Protein AF-A0A258ZJE5-F1 (afdb_monomer_lite)

pLDDT: mean 84.57, std 13.1, range [49.41, 98.31]

Sequence (322 aa):
MKSSFGTKILLMATFLTCALIASVEARELSAKEHFEIGERYLSQDSRVIDATAPQFGKAIEHIKTAIASGLSYEQTGRANFLLSKYASDNLKADERFKLGQSLIEANHYDSAGSTQEGMEEGIRQMKEAIRHNCSDQKRANVILAHAYVQMLNPPDPGSDAGRKLISERTELFRRLYLAYPDDLAILDLYASWVADEKEKFVVYSHIKELDPGLSAPRYMLGLLLIKDGKIDSGIKEIGTWISLEKASSSAGGYSRVVVEYLAAQSCVLPGAEMWMDRFMDIGMAMENGDPSIRDQGIAEFKMAKQEFAAALNNIRCKDANP

Foldseek 3Di:
DPPPPVVVVVVVVVVVVVVVVVVPVVDDDALVRLLVQLCVVLVPDPVVDDCPDPSNVSSLVSLVVSVVRDDDLLSVLVSLLSNLVSVQVPDQLQRLLVSLLVLLVCQQVPHPNRDPSSLVSSLVSLVVSLVRPPPCNLVSLVSNLVSLVRCVVDDDCPDPRNVVSLVVSLVSLVVSCVVCVLPLVSLVSNLVNDPDLVVNLVSLVSSCVSPVLDLVSLLSNLLSCLQVLVNLSSLVSNLSSLVSDPDQQCVLVSLLSNQVSCVVSVQHQVCSVVLNVQSVVLNCQLVPHDPVSVVVSSVSSNVSSVVSSVSSNPGDDDRPPD

Structure (mmCIF, N/CA/C/O backbone):
data_AF-A0A258ZJE5-F1
#
_entry.id   AF-A0A258ZJE5-F1
#
loop_
_atom_site.group_PDB
_atom_site.id
_atom_site.type_symbol
_atom_site.label_atom_id
_atom_site.label_alt_id
_atom_site.label_comp_id
_atom_site.label_asym_id
_atom_site.label_entity_id
_atom_site.label_seq_id
_atom_site.pdbx_PDB_ins_code
_atom_site.Cartn_x
_atom_site.Cartn_y
_atom_site.Cartn_z
_atom_site.occupancy
_atom_site.B_iso_or_equiv
_atom_site.auth_seq_id
_atom_site.auth_comp_id
_atom_site.auth_asym_id
_atom_site.auth_atom_id
_atom_site.pdbx_PDB_model_num
ATOM 1 N N . MET A 1 1 ? -5.594 -15.289 60.940 1.00 51.38 1 MET A N 1
ATOM 2 C CA . MET A 1 1 ? -5.940 -13.896 61.321 1.00 51.38 1 MET A CA 1
ATOM 3 C C . MET A 1 1 ? -4.874 -12.869 60.881 1.00 51.38 1 MET A C 1
ATOM 5 O O . MET A 1 1 ? -4.495 -12.017 61.669 1.00 51.38 1 MET A O 1
ATOM 9 N N . LYS A 1 2 ? -4.391 -12.896 59.624 1.00 50.16 2 LYS A N 1
ATOM 10 C CA . LYS A 1 2 ? -3.391 -11.926 59.107 1.00 50.16 2 LYS A CA 1
ATOM 11 C C . LYS A 1 2 ? -3.848 -11.130 57.865 1.00 50.16 2 LYS A C 1
ATOM 13 O O . LYS A 1 2 ? -3.038 -10.421 57.288 1.00 50.16 2 LYS A O 1
ATOM 18 N N . SER A 1 3 ? -5.125 -11.194 57.462 1.00 50.19 3 SER A N 1
ATOM 19 C CA . SER A 1 3 ? -5.612 -10.495 56.254 1.00 50.19 3 SER A CA 1
ATOM 20 C C . SER A 1 3 ? -6.327 -9.157 56.496 1.00 50.19 3 SER A C 1
ATOM 22 O O . SER A 1 3 ? -6.650 -8.486 55.526 1.00 50.19 3 SER A O 1
ATOM 24 N N . SER A 1 4 ? -6.559 -8.710 57.740 1.00 61.50 4 SER A N 1
ATOM 25 C CA . SER A 1 4 ? -7.376 -7.497 57.965 1.00 61.50 4 SER A CA 1
ATOM 26 C C . SER A 1 4 ? -6.615 -6.169 57.863 1.00 61.50 4 SER A C 1
ATOM 28 O O . SER A 1 4 ? -7.245 -5.117 57.775 1.00 61.50 4 SER A O 1
ATOM 30 N N . PHE A 1 5 ? -5.278 -6.188 57.852 1.00 66.12 5 PHE A N 1
ATOM 31 C CA . PHE A 1 5 ? -4.485 -4.954 57.806 1.00 66.12 5 PHE A CA 1
ATOM 32 C C . PHE A 1 5 ? -4.372 -4.392 56.380 1.00 66.12 5 PHE A C 1
ATOM 34 O O . PHE A 1 5 ? -4.544 -3.193 56.178 1.00 66.12 5 PHE A O 1
ATOM 41 N N . GLY A 1 6 ? -4.196 -5.263 55.378 1.00 63.75 6 GLY A N 1
ATOM 42 C CA . GLY A 1 6 ? -4.134 -4.862 53.967 1.00 63.75 6 GLY A CA 1
ATOM 43 C C . GLY A 1 6 ? -5.446 -4.260 53.458 1.00 63.75 6 GLY A C 1
ATOM 44 O O . GLY A 1 6 ? -5.436 -3.217 52.810 1.00 63.75 6 GLY A O 1
ATOM 45 N N . THR A 1 7 ? -6.590 -4.845 53.831 1.00 63.38 7 THR A N 1
ATOM 46 C CA . THR A 1 7 ? -7.914 -4.339 53.430 1.00 63.38 7 THR A CA 1
ATOM 47 C C . THR A 1 7 ? -8.212 -2.962 54.028 1.00 63.38 7 THR A C 1
ATOM 49 O O . THR A 1 7 ? -8.830 -2.130 53.371 1.00 63.38 7 THR A O 1
ATOM 52 N N . LYS A 1 8 ? -7.743 -2.686 55.253 1.00 62.50 8 LYS A N 1
ATOM 53 C CA . LYS A 1 8 ? -7.939 -1.387 55.917 1.00 62.50 8 LYS A CA 1
ATOM 54 C C . LYS A 1 8 ? -7.104 -0.270 55.291 1.00 62.50 8 LYS A C 1
ATOM 56 O O . LYS A 1 8 ? -7.611 0.838 55.153 1.00 62.50 8 LYS A O 1
ATOM 61 N N . ILE A 1 9 ? -5.866 -0.560 54.883 1.00 70.31 9 ILE A N 1
ATOM 62 C CA . ILE A 1 9 ? -5.018 0.415 54.180 1.00 70.31 9 ILE A CA 1
ATOM 63 C C . ILE A 1 9 ? -5.609 0.737 52.805 1.00 70.31 9 ILE A C 1
ATOM 65 O O . ILE A 1 9 ? -5.694 1.909 52.445 1.00 70.31 9 ILE A O 1
ATOM 69 N N . LEU A 1 10 ? -6.087 -0.280 52.077 1.00 59.16 10 LEU A N 1
ATOM 70 C CA . LEU A 1 10 ? -6.730 -0.080 50.779 1.00 59.16 10 LEU A CA 1
ATOM 71 C C . LEU A 1 10 ? -7.999 0.780 50.916 1.00 59.16 10 LEU A C 1
ATOM 73 O O . LEU A 1 10 ? -8.129 1.774 50.213 1.00 59.16 10 LEU A O 1
ATOM 77 N N . LEU A 1 11 ? -8.866 0.477 51.891 1.00 58.66 11 LEU A N 1
ATOM 78 C CA . LEU A 1 11 ? -10.075 1.261 52.178 1.00 58.66 11 LEU A CA 1
ATOM 79 C C . LEU A 1 11 ? -9.773 2.707 52.599 1.00 58.66 11 LEU A C 1
ATOM 81 O O . LEU A 1 11 ? -10.482 3.612 52.165 1.00 58.66 11 LEU A O 1
ATOM 85 N N . MET A 1 12 ? -8.733 2.949 53.409 1.00 59.56 12 MET A N 1
ATOM 86 C CA . MET A 1 12 ? -8.330 4.313 53.785 1.00 59.56 12 MET A CA 1
ATOM 87 C C . MET A 1 12 ? -7.776 5.101 52.599 1.00 59.56 12 MET A C 1
ATOM 89 O O . MET A 1 12 ? -8.086 6.283 52.475 1.00 59.56 12 MET A O 1
ATOM 93 N N . ALA A 1 13 ? -7.001 4.466 51.715 1.00 58.41 13 ALA A N 1
ATOM 94 C CA . ALA A 1 13 ? -6.519 5.112 50.498 1.00 58.41 13 ALA A CA 1
ATOM 95 C C . ALA A 1 13 ? -7.691 5.490 49.576 1.00 58.41 13 ALA A C 1
ATOM 97 O O . ALA A 1 13 ? -7.754 6.624 49.097 1.00 58.41 13 ALA A O 1
ATOM 98 N N . THR A 1 14 ? -8.678 4.602 49.405 1.00 57.69 14 THR A N 1
ATOM 99 C CA . THR A 1 14 ? -9.902 4.912 48.648 1.00 57.69 14 THR A CA 1
ATOM 100 C C . THR A 1 14 ? -10.682 6.064 49.292 1.00 57.69 14 THR A C 1
ATOM 102 O O . THR A 1 14 ? -11.090 6.989 48.595 1.00 57.69 14 THR A O 1
ATOM 105 N N . PHE A 1 15 ? -10.822 6.076 50.623 1.00 56.44 15 PHE A N 1
ATOM 106 C CA . PHE A 1 15 ? -11.528 7.138 51.351 1.00 56.44 15 PHE A CA 1
ATOM 107 C C . PHE A 1 15 ? -10.836 8.505 51.275 1.00 56.44 15 PHE A C 1
ATOM 109 O O . PHE A 1 15 ? -11.517 9.512 51.083 1.00 56.44 15 PHE A O 1
ATOM 116 N N . LEU A 1 16 ? -9.503 8.565 51.393 1.00 53.25 16 LEU A N 1
ATOM 117 C CA . LEU A 1 16 ? -8.759 9.824 51.255 1.00 53.25 16 LEU A CA 1
ATOM 118 C C . LEU A 1 16 ? -8.900 10.408 49.847 1.00 53.25 16 LEU A C 1
ATOM 120 O O . LEU A 1 16 ? -9.029 11.621 49.690 1.00 53.25 16 LEU A O 1
ATOM 124 N N . THR A 1 17 ? -8.926 9.540 48.835 1.00 56.34 17 THR A N 1
ATOM 125 C CA . THR A 1 17 ? -9.146 9.951 47.444 1.00 56.34 17 THR A CA 1
ATOM 126 C C . THR A 1 17 ? -10.553 10.540 47.275 1.00 56.34 17 THR A C 1
ATOM 128 O O . THR A 1 17 ? -10.699 11.609 46.687 1.00 56.34 17 THR A O 1
ATOM 131 N N . CYS A 1 18 ? -11.576 9.926 47.883 1.00 49.41 18 CYS A N 1
ATOM 132 C CA . CYS A 1 18 ? -12.948 10.448 47.880 1.00 49.41 18 CYS A CA 1
ATOM 133 C C . CYS A 1 18 ? -13.098 11.795 48.615 1.00 49.41 18 CYS A C 1
ATOM 135 O O . CYS A 1 18 ? -13.837 12.663 48.152 1.00 49.41 18 CYS A O 1
ATOM 137 N N . ALA A 1 19 ? -12.406 11.994 49.743 1.00 53.75 19 ALA A N 1
ATOM 138 C CA . ALA A 1 19 ? -12.492 13.229 50.531 1.00 53.75 19 ALA A CA 1
ATOM 139 C C . ALA A 1 19 ? -11.837 14.434 49.830 1.00 53.75 19 ALA A C 1
ATOM 141 O O . ALA A 1 19 ? -12.362 15.544 49.894 1.00 53.75 19 ALA A O 1
ATOM 142 N N . LEU A 1 20 ? -10.733 14.212 49.109 1.00 54.91 20 LEU A N 1
ATOM 143 C CA . LEU A 1 20 ? -10.112 15.239 48.266 1.00 54.91 20 LEU A CA 1
ATOM 144 C C . LEU A 1 20 ? -11.059 15.701 47.146 1.00 54.91 20 LEU A C 1
ATOM 146 O O . LEU A 1 20 ? -11.144 16.897 46.883 1.00 54.91 20 LEU A O 1
ATOM 150 N N . ILE A 1 21 ? -11.843 14.795 46.556 1.00 53.53 21 ILE A N 1
ATOM 151 C CA . ILE A 1 21 ? -12.786 15.113 45.469 1.00 53.53 21 ILE A CA 1
ATOM 152 C C . ILE A 1 21 ? -13.951 15.984 45.953 1.00 53.53 21 ILE A C 1
ATOM 154 O O . ILE A 1 21 ? -14.280 16.971 45.300 1.00 53.53 21 ILE A O 1
ATOM 158 N N . ALA A 1 22 ? -14.522 15.693 47.126 1.00 54.47 22 ALA A N 1
ATOM 159 C CA . ALA A 1 22 ? -15.603 16.509 47.690 1.00 54.47 22 ALA A CA 1
ATOM 160 C C . ALA A 1 22 ? -15.166 17.959 47.990 1.00 54.47 22 ALA A C 1
ATOM 162 O O . ALA A 1 22 ? -15.980 18.875 47.935 1.00 54.47 22 ALA A O 1
ATOM 163 N N . SER A 1 23 ? -13.878 18.187 48.278 1.00 51.38 23 SER A N 1
ATOM 164 C CA . SER A 1 23 ? -13.333 19.538 48.489 1.00 51.38 23 SER A CA 1
ATOM 165 C C . SER A 1 23 ? -13.032 20.301 47.192 1.00 51.38 23 SER A C 1
ATOM 167 O O . SER A 1 23 ? -12.962 21.528 47.202 1.00 51.38 23 SER A O 1
ATOM 169 N N . VAL A 1 24 ? -12.883 19.586 46.073 1.00 50.97 24 VAL A N 1
ATOM 170 C CA . VAL A 1 24 ? -12.630 20.159 44.744 1.00 50.97 24 VAL A CA 1
ATOM 171 C C . VAL A 1 24 ? -13.928 20.639 44.079 1.00 50.97 24 VAL A C 1
ATOM 173 O O . VAL A 1 24 ? -13.890 21.614 43.336 1.00 50.97 24 VAL A O 1
ATOM 176 N N . GLU A 1 25 ? -15.087 20.053 44.411 1.00 52.28 25 GLU A N 1
ATOM 177 C CA . GLU A 1 25 ? -16.409 20.425 43.859 1.00 52.28 25 GLU A CA 1
ATOM 178 C C . GLU A 1 25 ? -16.838 21.891 44.160 1.00 52.28 25 GLU A C 1
ATOM 180 O O . GLU A 1 25 ? -17.830 22.361 43.610 1.00 52.28 25 GLU A O 1
ATOM 185 N N . ALA A 1 26 ? -16.082 22.649 44.968 1.00 54.19 26 ALA A N 1
ATOM 186 C CA . ALA A 1 26 ? -16.323 24.072 45.246 1.00 54.19 26 ALA A CA 1
ATOM 187 C C . ALA A 1 26 ? -15.557 25.057 44.331 1.00 54.19 26 ALA A C 1
ATOM 189 O O . ALA A 1 26 ? -15.768 26.267 44.435 1.00 54.19 26 ALA A O 1
ATOM 190 N N . ARG A 1 27 ? -14.667 24.582 43.448 1.00 65.94 27 ARG A N 1
ATOM 191 C CA . ARG A 1 27 ? -13.897 25.423 42.514 1.00 65.94 27 ARG A CA 1
ATOM 192 C C . ARG A 1 27 ? -14.110 24.948 41.077 1.00 65.94 27 ARG A C 1
ATOM 194 O O . ARG A 1 27 ? -14.072 23.751 40.818 1.00 65.94 27 ARG A O 1
ATOM 201 N N . GLU A 1 28 ? -14.294 25.885 40.144 1.00 79.94 28 GLU A N 1
ATOM 202 C CA . GLU A 1 28 ? -14.286 25.572 38.710 1.00 79.94 28 GLU A CA 1
ATOM 203 C C . GLU A 1 28 ? -12.936 24.959 38.327 1.00 79.94 28 GLU A C 1
ATOM 205 O O . GLU A 1 28 ? -11.880 25.582 38.480 1.00 79.94 28 GLU A O 1
ATOM 210 N N . LEU A 1 29 ? -12.985 23.711 37.873 1.00 83.31 29 LEU A N 1
ATOM 211 C CA . LEU A 1 29 ? -11.829 22.969 37.402 1.00 83.31 29 LEU A CA 1
ATOM 212 C C . LEU A 1 29 ? -11.485 23.382 35.970 1.00 83.31 29 LEU A C 1
ATOM 214 O O . LEU A 1 29 ? -12.358 23.561 35.122 1.00 83.31 29 LEU A O 1
ATOM 218 N N . SER A 1 30 ? -10.194 23.469 35.672 1.00 85.94 30 SER A N 1
ATOM 219 C CA . SER A 1 30 ? -9.706 23.619 34.302 1.00 85.94 30 SER A CA 1
ATOM 220 C C . SER A 1 30 ? -9.894 22.331 33.486 1.00 85.94 30 SER A C 1
ATOM 222 O O . SER A 1 30 ? -9.978 21.230 34.036 1.00 85.94 30 SER A O 1
ATOM 224 N N . ALA A 1 31 ? -9.873 22.445 32.151 1.00 79.69 31 ALA A N 1
ATOM 225 C CA . ALA A 1 31 ? -9.899 21.290 31.243 1.00 79.69 31 ALA A CA 1
ATOM 226 C C . ALA A 1 31 ? -8.808 20.257 31.585 1.00 79.69 31 ALA A C 1
ATOM 228 O O . ALA A 1 31 ? -9.056 19.052 31.583 1.00 79.69 31 ALA A O 1
ATOM 229 N N . LYS A 1 32 ? -7.610 20.736 31.947 1.00 85.44 32 LYS A N 1
ATOM 230 C CA . LYS A 1 32 ? -6.478 19.900 32.358 1.00 85.44 32 LYS A CA 1
ATOM 231 C C . LYS A 1 32 ? -6.763 19.134 33.652 1.00 85.44 32 LYS A C 1
ATOM 233 O O . LYS A 1 32 ? -6.484 17.944 33.710 1.00 85.44 32 LYS A O 1
ATOM 238 N N . GLU A 1 33 ? -7.342 19.778 34.663 1.00 82.75 33 GLU A N 1
ATOM 239 C CA . GLU A 1 33 ? -7.681 19.110 35.929 1.00 82.75 33 GLU A CA 1
ATOM 240 C C . GLU A 1 33 ? -8.798 18.078 35.741 1.00 82.75 33 GLU A C 1
ATOM 242 O O . GLU A 1 33 ? -8.704 16.965 36.258 1.00 82.75 33 GLU A O 1
ATOM 247 N N . HIS A 1 34 ? -9.820 18.402 34.941 1.00 82.00 34 HIS A N 1
ATOM 248 C CA . HIS A 1 34 ? -10.836 17.431 34.534 1.00 82.00 34 HIS A CA 1
ATOM 249 C C . HIS A 1 34 ? -10.206 16.210 33.845 1.00 82.00 34 HIS A C 1
ATOM 251 O O . HIS A 1 34 ? -10.535 15.071 34.182 1.00 82.00 34 HIS A O 1
ATOM 257 N N . PHE A 1 35 ? -9.263 16.433 32.926 1.00 82.12 35 PHE A N 1
ATOM 258 C CA . PHE A 1 35 ? -8.548 15.358 32.247 1.00 82.12 35 PHE A CA 1
ATOM 259 C C . PHE A 1 35 ? -7.715 14.508 33.213 1.00 82.12 35 PHE A C 1
ATOM 261 O O . PHE A 1 35 ? -7.852 13.291 33.201 1.00 82.12 35 PHE A O 1
ATOM 268 N N . GLU A 1 36 ? -6.913 15.117 34.089 1.00 85.88 36 GLU A N 1
ATOM 269 C CA . GLU A 1 36 ? -6.065 14.399 35.052 1.00 85.88 36 GLU A CA 1
ATOM 270 C C . GLU A 1 36 ? -6.877 13.555 36.047 1.00 85.88 36 GLU A C 1
ATOM 272 O O . GLU A 1 36 ? -6.468 12.444 36.399 1.00 85.88 36 GLU A O 1
ATOM 277 N N . ILE A 1 37 ? -8.040 14.052 36.489 1.00 82.50 37 ILE A N 1
ATOM 278 C CA . ILE A 1 37 ? -8.963 13.293 37.345 1.00 82.50 37 ILE A CA 1
ATOM 279 C C . ILE A 1 37 ? -9.490 12.080 36.584 1.00 82.50 37 ILE A C 1
ATOM 281 O O . ILE A 1 37 ? -9.359 10.952 37.063 1.00 82.50 37 ILE A O 1
ATOM 285 N N . GLY A 1 38 ? -10.063 12.298 35.398 1.00 80.38 38 GLY A N 1
ATOM 286 C CA . GLY A 1 38 ? -10.606 11.214 34.590 1.00 80.38 38 GLY A CA 1
ATOM 287 C C . GLY A 1 38 ? -9.536 10.183 34.234 1.00 80.38 38 GLY A C 1
ATOM 288 O O . GLY A 1 38 ? -9.737 8.992 34.445 1.00 80.38 38 GLY A O 1
ATOM 289 N N . GLU A 1 39 ? -8.356 10.629 33.812 1.00 82.25 39 GLU A N 1
ATOM 290 C CA . GLU A 1 39 ? -7.216 9.775 33.495 1.00 82.25 39 GLU A CA 1
ATOM 291 C C . GLU A 1 39 ? -6.773 8.923 34.679 1.00 82.25 39 GLU A C 1
ATOM 293 O O . GLU A 1 39 ? -6.571 7.721 34.524 1.00 82.25 39 GLU A O 1
ATOM 298 N N . ARG A 1 40 ? -6.659 9.490 35.882 1.00 84.38 40 ARG A N 1
ATOM 299 C CA . ARG A 1 40 ? -6.232 8.729 37.065 1.00 84.38 40 ARG A CA 1
ATOM 300 C C . ARG A 1 40 ? -7.190 7.588 37.412 1.00 84.38 40 ARG A C 1
ATOM 302 O O . ARG A 1 40 ? -6.746 6.551 37.902 1.00 84.38 40 ARG A O 1
ATOM 309 N N . TYR A 1 41 ? -8.484 7.775 37.176 1.00 78.62 41 TYR A N 1
ATOM 310 C CA . TYR A 1 41 ? -9.492 6.737 37.392 1.00 78.62 41 TYR A CA 1
ATOM 311 C C . TYR A 1 41 ? -9.529 5.721 36.244 1.00 78.62 41 TYR A C 1
ATOM 313 O O . TYR A 1 41 ? -9.601 4.521 36.489 1.00 78.62 41 TYR A O 1
ATOM 321 N N . LEU A 1 42 ? -9.436 6.198 35.002 1.00 75.25 42 LEU A N 1
ATOM 322 C CA . LEU A 1 42 ? -9.557 5.403 33.777 1.00 75.25 42 LEU A CA 1
ATOM 323 C C . LEU A 1 42 ? -8.240 4.718 33.342 1.00 75.25 42 LEU A C 1
ATOM 325 O O . LEU A 1 42 ? -8.213 3.921 32.408 1.00 75.25 42 LEU A O 1
ATOM 329 N N . SER A 1 43 ? -7.118 5.019 33.992 1.00 73.00 43 SER A N 1
ATOM 330 C CA . SER A 1 43 ? -5.830 4.343 33.762 1.00 73.00 43 SER A CA 1
ATOM 331 C C . SER A 1 43 ? -5.593 3.148 34.687 1.00 73.00 43 SER A C 1
ATOM 333 O O . SER A 1 43 ? -4.667 2.371 34.457 1.00 73.00 43 SER A O 1
ATOM 335 N N . GLN A 1 44 ? -6.423 2.968 35.717 1.00 74.06 44 GLN A N 1
ATOM 336 C CA . GLN A 1 44 ? -6.341 1.814 36.612 1.00 74.06 44 GLN A CA 1
ATOM 337 C C . GLN A 1 44 ? -6.797 0.535 35.884 1.00 74.06 44 GLN A C 1
ATOM 339 O O . GLN A 1 44 ? -7.687 0.576 35.034 1.00 74.06 44 GLN A O 1
ATOM 344 N N . ASP A 1 45 ? -6.164 -0.605 36.195 1.00 60.09 45 ASP A N 1
ATOM 345 C CA . ASP A 1 45 ? -6.447 -1.900 35.551 1.00 60.09 45 ASP A CA 1
ATOM 346 C C . ASP A 1 45 ? -7.951 -2.213 35.642 1.00 60.09 45 ASP A C 1
ATOM 348 O O . ASP A 1 45 ? -8.525 -2.258 36.733 1.00 60.09 45 ASP A O 1
ATOM 352 N N . SER A 1 46 ? -8.595 -2.427 34.490 1.00 57.41 46 SER A N 1
ATOM 353 C CA . SER A 1 46 ? -10.044 -2.641 34.388 1.00 57.41 46 SER A CA 1
ATOM 354 C C . SER A 1 46 ? -10.513 -3.883 35.147 1.00 57.41 46 SER A C 1
ATOM 356 O O . SER A 1 46 ? -11.686 -3.984 35.484 1.00 57.41 46 SER A O 1
ATOM 358 N N . ARG A 1 47 ? -9.602 -4.806 35.483 1.00 56.88 47 ARG A N 1
ATOM 359 C CA . ARG A 1 47 ? -9.888 -5.974 36.333 1.00 56.88 47 ARG A CA 1
ATOM 360 C C . ARG A 1 47 ? -10.093 -5.628 37.808 1.00 56.88 47 ARG A C 1
ATOM 362 O O . ARG A 1 47 ? -10.573 -6.469 38.561 1.00 56.88 47 ARG A O 1
ATOM 369 N N . VAL A 1 48 ? -9.697 -4.429 38.232 1.00 53.19 48 VAL A N 1
ATOM 370 C CA . VAL A 1 48 ? -9.780 -3.966 39.626 1.00 53.19 48 VAL A CA 1
ATOM 371 C C . VAL A 1 48 ? -11.011 -3.087 39.852 1.00 53.19 48 VAL A C 1
ATOM 373 O O . VAL A 1 48 ? -11.478 -2.968 40.984 1.00 53.19 48 VAL A O 1
ATOM 376 N N . ILE A 1 49 ? -11.564 -2.493 38.792 1.00 55.88 49 ILE A N 1
ATOM 377 C CA . ILE A 1 49 ? -12.665 -1.543 38.905 1.00 55.88 49 ILE A CA 1
ATOM 378 C C . ILE A 1 49 ? -13.970 -2.195 38.466 1.00 55.88 49 ILE A C 1
ATOM 380 O O . ILE A 1 49 ? -14.148 -2.559 37.308 1.00 55.88 49 ILE A O 1
ATOM 384 N N . ASP A 1 50 ? -14.908 -2.288 39.402 1.00 60.94 50 ASP A N 1
ATOM 385 C CA . ASP A 1 50 ? -16.302 -2.566 39.087 1.00 60.94 50 ASP A CA 1
ATOM 386 C C . ASP A 1 50 ? -16.844 -1.420 38.219 1.00 60.94 50 ASP A C 1
ATOM 388 O O . ASP A 1 50 ? -16.992 -0.290 38.692 1.00 60.94 50 ASP A O 1
ATOM 392 N N . ALA A 1 51 ? -17.124 -1.697 36.943 1.00 55.91 51 ALA A N 1
ATOM 393 C CA . ALA A 1 51 ? -17.668 -0.721 35.996 1.00 55.91 51 ALA A CA 1
ATOM 394 C C . ALA A 1 51 ? -19.031 -0.151 36.439 1.00 55.91 51 ALA A C 1
ATOM 396 O O . ALA A 1 51 ? -19.477 0.868 35.912 1.00 55.91 51 ALA A O 1
ATOM 397 N N . THR A 1 52 ? -19.687 -0.781 37.421 1.00 56.38 52 THR A N 1
ATOM 398 C CA . THR A 1 52 ? -20.927 -0.289 38.033 1.00 56.38 52 THR A CA 1
ATOM 399 C C . 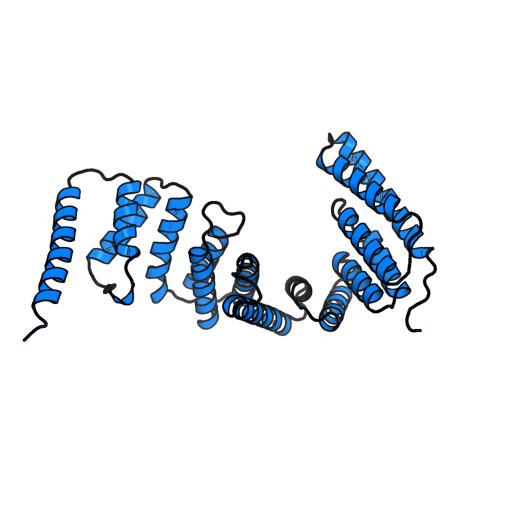THR A 1 52 ? -20.688 0.675 39.201 1.00 56.38 52 THR A C 1
ATOM 401 O O . THR A 1 52 ? -21.634 1.289 39.700 1.00 56.38 52 THR A O 1
ATOM 404 N N . ALA A 1 53 ? -19.436 0.874 39.630 1.00 68.56 53 ALA A N 1
ATOM 405 C CA . ALA A 1 53 ? -19.112 1.792 40.712 1.00 68.56 53 ALA A CA 1
ATOM 406 C C . ALA A 1 53 ? -19.443 3.249 40.311 1.00 68.56 53 ALA A C 1
ATOM 408 O O . ALA A 1 53 ? -18.976 3.724 39.274 1.00 68.56 53 ALA A O 1
ATOM 409 N N . PRO A 1 54 ? -20.151 4.031 41.153 1.00 71.81 54 PRO A N 1
ATOM 410 C CA . PRO A 1 54 ? -20.541 5.418 40.846 1.00 71.81 54 PRO A CA 1
ATOM 411 C C . PRO A 1 54 ? -19.378 6.349 40.463 1.00 71.81 54 PRO A C 1
ATOM 413 O O . PRO A 1 54 ? -19.544 7.325 39.734 1.00 71.81 54 PRO A O 1
ATOM 416 N N . GLN A 1 55 ? -18.181 6.032 40.955 1.00 70.75 55 GLN A N 1
ATOM 417 C CA . GLN A 1 55 ? -16.939 6.776 40.721 1.00 70.75 55 GLN A CA 1
ATOM 418 C C . GLN A 1 55 ? -16.508 6.709 39.250 1.00 70.75 55 GLN A C 1
ATOM 420 O O . GLN A 1 55 ? -15.879 7.628 38.731 1.00 70.75 55 GLN A O 1
ATOM 425 N N . PHE A 1 56 ? -16.905 5.635 38.571 1.00 68.38 56 PHE A N 1
ATOM 426 C CA . PHE A 1 56 ? -16.589 5.372 37.181 1.00 68.38 56 PHE A CA 1
ATOM 427 C C . PHE A 1 56 ? -17.370 6.284 36.229 1.00 68.38 56 PHE A C 1
ATOM 429 O O . PHE A 1 56 ? -16.793 6.920 35.348 1.00 68.38 56 PHE A O 1
ATOM 436 N N . GLY A 1 57 ? -18.676 6.436 36.479 1.00 74.25 57 GLY A N 1
ATOM 437 C CA . GLY A 1 57 ? -19.516 7.396 35.761 1.00 74.25 57 GLY A CA 1
ATOM 438 C C . GLY A 1 57 ? -18.998 8.829 35.908 1.00 74.25 57 GLY A C 1
ATOM 439 O O . GLY A 1 57 ? -18.906 9.551 34.918 1.00 74.25 57 GLY A O 1
ATOM 440 N N . LYS A 1 58 ? -18.557 9.216 37.116 1.00 78.62 58 LYS A N 1
ATOM 441 C CA . LYS A 1 58 ? -17.928 10.528 37.341 1.00 78.62 58 LYS A CA 1
ATOM 442 C C . LYS A 1 58 ? -16.656 10.707 36.504 1.00 78.62 58 LYS A C 1
ATOM 444 O O . LYS A 1 58 ? -16.492 11.751 35.883 1.00 78.62 58 LYS A O 1
ATOM 449 N N . ALA A 1 59 ? -15.776 9.707 36.441 1.00 78.62 59 ALA A N 1
ATOM 450 C CA . ALA A 1 59 ? -14.534 9.794 35.668 1.00 78.62 59 ALA A CA 1
ATOM 451 C C . ALA A 1 59 ? -14.777 10.004 34.161 1.00 78.62 59 ALA A C 1
ATOM 453 O O . ALA A 1 59 ? -14.100 10.821 33.534 1.00 78.62 59 ALA A O 1
ATOM 454 N N . ILE A 1 60 ? -15.780 9.324 33.595 1.00 79.62 60 ILE A N 1
ATOM 455 C CA . ILE A 1 60 ? -16.215 9.523 32.204 1.00 79.62 60 ILE A CA 1
ATOM 456 C C . ILE A 1 60 ? -16.694 10.961 31.979 1.00 79.62 60 ILE A C 1
ATOM 458 O O . ILE A 1 60 ? -16.285 11.599 31.009 1.00 79.62 60 ILE A O 1
ATOM 462 N N . GLU A 1 61 ? -17.534 11.487 32.873 1.00 79.69 61 GLU A N 1
ATOM 463 C CA . GLU A 1 61 ? -18.040 12.858 32.762 1.00 79.69 61 GLU A CA 1
ATOM 464 C C . GLU A 1 61 ? -16.918 13.895 32.892 1.00 79.69 61 GLU A C 1
ATOM 466 O O . GLU A 1 61 ? -16.905 14.875 32.145 1.00 79.69 61 GLU A O 1
ATOM 471 N N . HIS A 1 62 ? -15.914 13.648 33.742 1.00 82.62 62 HIS A N 1
ATOM 472 C CA . HIS A 1 62 ? -14.720 14.489 33.805 1.00 82.62 62 HIS A CA 1
ATOM 473 C C . HIS A 1 62 ? -13.970 14.509 32.467 1.00 82.62 62 HIS A C 1
ATOM 475 O O . HIS A 1 62 ? -13.643 15.592 31.989 1.00 82.62 62 HIS A O 1
ATOM 481 N N . ILE A 1 63 ? -13.764 13.362 31.808 1.00 80.50 63 ILE A N 1
ATOM 482 C CA . ILE A 1 63 ? -13.091 13.345 30.499 1.00 80.50 63 ILE A CA 1
ATOM 483 C C . ILE A 1 63 ? -13.920 14.044 29.415 1.00 80.50 63 ILE A C 1
ATOM 485 O O . ILE A 1 63 ? -13.371 14.840 28.653 1.00 80.50 63 ILE A O 1
ATOM 489 N N . LYS A 1 64 ? -15.237 13.817 29.354 1.00 80.75 64 LYS A N 1
ATOM 490 C CA . LYS A 1 64 ? -16.108 14.530 28.400 1.00 80.75 64 LYS A CA 1
ATOM 491 C C . LYS A 1 64 ? -16.066 16.041 28.615 1.00 80.75 64 LYS A C 1
ATOM 493 O O . LYS A 1 64 ? -15.947 16.795 27.652 1.00 80.75 64 LYS A O 1
ATOM 498 N N . THR A 1 65 ? -16.126 16.468 29.876 1.00 80.88 65 THR A N 1
ATOM 499 C CA . THR A 1 65 ? -16.046 17.884 30.254 1.00 80.88 65 THR A CA 1
ATOM 500 C C . THR A 1 65 ? -14.702 18.474 29.845 1.00 80.88 65 THR A C 1
ATOM 502 O O . THR A 1 65 ? -14.665 19.564 29.280 1.00 80.88 65 THR A O 1
ATOM 505 N N . ALA A 1 66 ? -13.607 17.734 30.047 1.00 80.06 66 ALA A N 1
ATOM 506 C CA . ALA A 1 66 ? -12.276 18.153 29.630 1.00 80.06 66 ALA A CA 1
ATOM 507 C C . ALA A 1 66 ? -12.213 18.407 28.118 1.00 80.06 66 ALA A C 1
ATOM 509 O O . ALA A 1 66 ? -11.815 19.494 27.706 1.00 80.06 66 ALA A O 1
ATOM 510 N N . ILE A 1 67 ? -12.671 17.447 27.303 1.00 77.25 67 ILE A N 1
ATOM 511 C CA . ILE A 1 67 ? -12.711 17.573 25.837 1.00 77.25 67 ILE A CA 1
ATOM 512 C C . ILE A 1 67 ? -13.526 18.805 25.424 1.00 77.25 67 ILE A C 1
ATOM 514 O O . ILE A 1 67 ? -13.045 19.624 24.643 1.00 77.25 67 ILE A O 1
ATOM 518 N N . ALA A 1 68 ? -14.732 18.967 25.978 1.00 81.69 68 ALA A N 1
ATOM 519 C CA . ALA A 1 68 ? -15.605 20.104 25.680 1.00 81.69 68 ALA A CA 1
ATOM 520 C C . ALA A 1 68 ? -14.986 21.457 26.074 1.00 81.69 68 ALA A C 1
ATOM 522 O O . ALA A 1 68 ? -15.255 22.470 25.435 1.00 81.69 68 ALA A O 1
ATOM 523 N N . SER A 1 69 ? -14.135 21.462 27.102 1.00 83.56 69 SER A N 1
ATOM 524 C CA . SER A 1 69 ? -13.464 22.657 27.621 1.00 83.56 69 SER A CA 1
ATOM 525 C C . SER A 1 69 ? -12.170 23.013 26.875 1.00 83.56 69 SER A C 1
ATOM 527 O O . SER A 1 69 ? -11.506 23.978 27.247 1.00 83.56 69 SER A O 1
ATOM 529 N N . GLY A 1 70 ? -11.811 22.265 25.825 1.00 81.94 70 GLY A N 1
ATOM 530 C CA . GLY A 1 70 ? -10.667 22.562 24.961 1.00 81.94 70 GLY A CA 1
ATOM 531 C C . GLY A 1 70 ? -9.350 21.993 25.485 1.00 81.94 70 GLY A C 1
ATOM 532 O O . GLY A 1 70 ? -8.495 22.721 25.988 1.00 81.94 70 GLY A O 1
ATOM 533 N N . LEU A 1 71 ? -9.170 20.681 25.339 1.00 82.00 71 LEU A N 1
ATOM 534 C CA . LEU A 1 71 ? -7.880 20.021 25.550 1.00 82.00 71 LEU A CA 1
ATOM 535 C C . LEU A 1 71 ? -6.904 20.296 24.401 1.00 82.00 71 LEU A C 1
ATOM 537 O O . LEU A 1 71 ? -7.308 20.612 23.280 1.00 82.00 71 LEU A O 1
ATOM 541 N N . SER A 1 72 ? -5.604 20.112 24.660 1.00 80.81 72 SER A N 1
ATOM 542 C CA . SER A 1 72 ? -4.642 20.011 23.561 1.00 80.81 72 SER A CA 1
ATOM 543 C C . SER A 1 72 ? -4.996 18.823 22.657 1.00 80.81 72 SER A C 1
ATOM 545 O O . SER A 1 72 ? -5.720 17.904 23.055 1.00 80.81 72 SER A O 1
ATOM 547 N N . TYR A 1 73 ? -4.477 18.816 21.431 1.00 72.12 73 TYR A N 1
ATOM 548 C CA . TYR A 1 73 ? -4.738 17.730 20.486 1.00 72.12 73 TYR A CA 1
ATOM 549 C C . TYR A 1 73 ? -4.298 16.359 21.035 1.00 72.12 73 TYR A C 1
ATOM 551 O O . TYR A 1 73 ? -5.073 15.406 21.031 1.00 72.12 73 TYR A O 1
ATOM 559 N N . GLU A 1 74 ? -3.102 16.295 21.626 1.00 74.50 74 GLU A N 1
ATOM 560 C CA . GLU A 1 74 ? -2.562 15.093 22.276 1.00 74.50 74 GLU A CA 1
ATOM 561 C C . GLU A 1 74 ? -3.436 14.627 23.454 1.00 74.50 74 GLU A C 1
ATOM 563 O O . GLU A 1 74 ? -3.800 13.453 23.553 1.00 74.50 74 GLU A O 1
ATOM 568 N N . GLN A 1 75 ? -3.850 15.558 24.321 1.00 78.94 75 GLN A N 1
ATOM 569 C CA . GLN A 1 75 ? -4.728 15.252 25.453 1.00 78.94 75 GLN A CA 1
ATOM 570 C C . GLN A 1 75 ? -6.109 14.777 24.991 1.00 78.94 75 GLN A C 1
ATOM 572 O O . GLN A 1 75 ? -6.689 13.885 25.606 1.00 78.94 75 GLN A O 1
ATOM 577 N N . THR A 1 76 ? -6.622 15.327 23.890 1.00 73.50 76 THR A N 1
ATOM 578 C CA . THR A 1 76 ? -7.884 14.895 23.277 1.00 73.50 76 THR A CA 1
ATOM 579 C C . THR A 1 76 ? -7.775 13.466 22.745 1.00 73.50 76 THR A C 1
ATOM 581 O O . THR A 1 76 ? -8.672 12.657 22.982 1.00 73.50 76 THR A O 1
ATOM 584 N N . GLY A 1 77 ? -6.660 13.117 22.092 1.00 73.44 77 GLY A N 1
ATOM 585 C CA . GLY A 1 77 ? -6.381 11.748 21.649 1.00 73.44 77 GLY A CA 1
ATOM 586 C C . GLY A 1 77 ? -6.384 10.754 22.813 1.00 73.44 77 GLY A C 1
ATOM 587 O O . GLY A 1 77 ? -7.108 9.755 22.786 1.00 73.44 77 GLY A O 1
ATOM 588 N N . ARG A 1 78 ? -5.664 11.077 23.894 1.00 78.94 78 ARG A N 1
ATOM 589 C CA . ARG A 1 78 ? -5.590 10.239 25.103 1.00 78.94 78 ARG A CA 1
ATOM 590 C C . ARG A 1 78 ? -6.933 10.132 25.837 1.00 78.94 78 ARG A C 1
ATOM 592 O O . ARG A 1 78 ? -7.316 9.050 26.276 1.00 78.94 78 ARG A O 1
ATOM 599 N N . ALA A 1 79 ? -7.682 11.229 25.925 1.00 78.69 79 ALA A N 1
ATOM 600 C CA . ALA A 1 79 ? -9.029 11.271 26.493 1.00 78.69 79 ALA A CA 1
ATOM 601 C C . ALA A 1 79 ? -10.000 10.349 25.738 1.00 78.69 79 ALA A C 1
ATOM 603 O O . ALA A 1 79 ? -10.703 9.540 26.349 1.00 78.69 79 ALA A O 1
ATOM 604 N N . ASN A 1 80 ? -9.995 10.431 24.406 1.00 76.31 80 ASN A N 1
ATOM 605 C CA . ASN A 1 80 ? -10.818 9.585 23.547 1.00 76.31 80 ASN A CA 1
ATOM 606 C C . ASN A 1 80 ? -10.426 8.106 23.656 1.00 76.31 80 ASN A C 1
ATOM 608 O O . ASN A 1 80 ? -11.310 7.254 23.747 1.00 76.31 80 ASN A O 1
ATOM 612 N N . PHE A 1 81 ? -9.126 7.798 23.732 1.00 80.38 81 PHE A N 1
ATOM 613 C CA . PHE A 1 81 ? -8.643 6.440 23.989 1.00 80.38 81 PHE A CA 1
ATOM 614 C C . PHE A 1 81 ? -9.226 5.871 25.289 1.00 80.38 81 PHE A C 1
ATOM 616 O O . PHE A 1 81 ? -9.817 4.790 25.281 1.00 80.38 81 PHE A O 1
ATOM 623 N N . LEU A 1 82 ? -9.143 6.616 26.393 1.00 79.62 82 LEU A N 1
ATOM 624 C CA . LEU A 1 82 ? -9.671 6.165 27.678 1.00 79.62 82 LEU A CA 1
ATOM 625 C C . LEU A 1 82 ? -11.180 5.912 27.604 1.00 79.62 82 LEU A C 1
ATOM 627 O O . LEU A 1 82 ? -11.621 4.820 27.946 1.00 79.62 82 LEU A O 1
ATOM 631 N N . LEU A 1 83 ? -11.968 6.858 27.086 1.00 77.56 83 LEU A N 1
ATOM 632 C CA . LEU A 1 83 ? -13.417 6.673 26.929 1.00 77.56 83 LEU A CA 1
ATOM 633 C C . LEU A 1 83 ? -13.761 5.450 26.064 1.00 77.56 83 LEU A C 1
ATOM 635 O O . LEU A 1 83 ? -14.671 4.688 26.400 1.00 77.56 83 LEU A O 1
ATOM 639 N N . SER A 1 84 ? -13.017 5.242 24.976 1.00 73.75 84 SER A N 1
ATOM 640 C CA . SER A 1 84 ? -13.240 4.138 24.041 1.00 73.75 84 SER A CA 1
ATOM 641 C C . SER A 1 84 ? -13.005 2.764 24.663 1.00 73.75 84 SER A C 1
ATOM 643 O O . SER A 1 84 ? -13.836 1.867 24.499 1.00 73.75 84 SER A O 1
ATOM 645 N N . LYS A 1 85 ? -11.928 2.621 25.447 1.00 73.19 85 LYS A N 1
ATOM 646 C CA . LYS A 1 85 ? -11.552 1.371 26.110 1.00 73.19 85 LYS A CA 1
ATOM 647 C C . LYS A 1 85 ? -12.699 0.841 26.970 1.00 73.19 85 LYS A C 1
ATOM 649 O O . LYS A 1 85 ? -13.003 -0.348 26.922 1.00 73.19 85 LYS A O 1
ATOM 654 N N . TYR A 1 86 ? -13.390 1.732 27.678 1.00 72.56 86 TYR A N 1
ATOM 655 C CA . TYR A 1 86 ? -14.483 1.370 28.583 1.00 72.56 86 TYR A CA 1
ATOM 656 C C . TYR A 1 86 ? -15.843 1.240 27.922 1.00 72.56 86 TYR A C 1
ATOM 658 O O . TYR A 1 86 ? -16.609 0.350 28.282 1.00 72.56 86 TYR A O 1
ATOM 666 N N . ALA A 1 87 ? -16.154 2.091 26.942 1.00 71.62 87 ALA A N 1
ATOM 667 C CA . ALA A 1 87 ? -17.389 1.936 26.183 1.00 71.62 87 ALA A CA 1
ATOM 668 C C . ALA A 1 87 ? -17.420 0.584 25.455 1.00 71.62 87 ALA A C 1
ATOM 670 O O . ALA A 1 87 ? -18.493 0.017 25.253 1.00 71.62 87 ALA A O 1
ATOM 671 N N . SER A 1 88 ? -16.241 0.060 25.099 1.00 73.81 88 SER A N 1
ATOM 672 C CA . SER A 1 88 ? -16.119 -1.069 24.194 1.00 73.81 88 SER A CA 1
ATOM 673 C C . SER A 1 88 ? -16.765 -2.367 24.656 1.00 73.81 88 SER A C 1
ATOM 675 O O . SER A 1 88 ? -17.196 -3.114 23.792 1.00 73.81 88 SER A O 1
ATOM 677 N N . ASP A 1 89 ? -16.904 -2.668 25.946 1.00 70.94 89 ASP A N 1
ATOM 678 C CA . ASP A 1 89 ? -17.360 -4.005 26.362 1.00 70.94 89 ASP A CA 1
ATOM 679 C C . ASP A 1 89 ? -18.820 -4.306 25.971 1.00 70.94 89 ASP A C 1
ATOM 681 O O . ASP A 1 89 ? -19.158 -5.463 25.729 1.00 70.94 89 ASP A O 1
ATOM 685 N N . ASN A 1 90 ? -19.650 -3.276 25.765 1.00 75.62 90 ASN A N 1
ATOM 686 C CA . ASN A 1 90 ? -21.075 -3.426 25.432 1.00 75.62 90 ASN A CA 1
ATOM 687 C C . ASN A 1 90 ? -21.461 -2.941 24.025 1.00 75.62 90 ASN A C 1
ATOM 689 O O . ASN A 1 90 ? -22.645 -2.925 23.687 1.00 75.62 90 ASN A O 1
ATOM 693 N N . LEU A 1 91 ? -20.491 -2.540 23.198 1.00 82.31 91 LEU A N 1
ATOM 694 C CA . LEU A 1 91 ? -20.783 -2.044 21.852 1.00 82.31 91 LEU A CA 1
ATOM 695 C C . LEU A 1 91 ? -21.254 -3.166 20.920 1.00 82.31 91 LEU A C 1
ATOM 697 O O . LEU A 1 91 ? -20.684 -4.266 20.891 1.00 82.31 91 LEU A O 1
ATOM 701 N N . LYS A 1 92 ? -22.253 -2.850 20.092 1.00 91.44 92 LYS A N 1
ATOM 702 C CA . LYS A 1 92 ? -22.653 -3.672 18.943 1.00 91.44 92 LYS A CA 1
ATOM 703 C C . LYS A 1 92 ? -21.555 -3.671 17.879 1.00 91.44 92 LYS A C 1
ATOM 705 O O . LYS A 1 92 ? -20.693 -2.794 17.855 1.00 91.44 92 LYS A O 1
ATOM 710 N N . ALA A 1 93 ? -21.611 -4.630 16.956 1.00 92.69 93 ALA A N 1
ATOM 711 C CA . ALA A 1 93 ? -20.589 -4.813 15.923 1.00 92.69 93 ALA A CA 1
ATOM 712 C C . ALA A 1 93 ? -20.282 -3.528 15.124 1.00 92.69 93 ALA A C 1
ATOM 714 O O . ALA A 1 93 ? -19.118 -3.164 14.978 1.00 92.69 93 ALA A O 1
ATOM 715 N N . ASP A 1 94 ? -21.304 -2.793 14.680 1.00 93.12 94 ASP A N 1
ATOM 716 C CA . ASP A 1 94 ? -21.113 -1.565 13.889 1.00 93.12 94 ASP A CA 1
ATOM 717 C C . ASP A 1 94 ? -20.614 -0.376 14.721 1.00 93.12 94 ASP A C 1
ATOM 719 O O . ASP A 1 94 ? -19.925 0.508 14.213 1.00 93.12 94 ASP A O 1
ATOM 723 N N . GLU A 1 95 ? -20.934 -0.347 16.014 1.00 87.81 95 GLU A N 1
ATOM 724 C CA . GLU A 1 95 ? -20.410 0.661 16.937 1.00 87.81 95 GLU A CA 1
ATOM 725 C C . GLU A 1 95 ? -18.922 0.410 17.203 1.00 87.81 95 GLU A C 1
ATOM 727 O O . GLU A 1 95 ? -18.128 1.349 17.166 1.00 87.81 95 GLU A O 1
ATOM 732 N N . ARG A 1 96 ? -18.525 -0.862 17.365 1.00 91.88 96 ARG A N 1
ATOM 733 C CA . ARG A 1 96 ? -17.112 -1.268 17.430 1.00 91.88 96 ARG A CA 1
ATOM 734 C C . ARG A 1 96 ? -16.371 -0.944 16.143 1.00 91.88 96 ARG A C 1
ATOM 736 O O . ARG A 1 96 ? -15.244 -0.472 16.211 1.00 91.88 96 ARG A O 1
ATOM 743 N N . PHE A 1 97 ? -16.997 -1.159 14.985 1.00 94.56 97 PHE A N 1
ATOM 744 C CA . PHE A 1 97 ? -16.413 -0.809 13.690 1.00 94.56 97 PHE A CA 1
ATOM 745 C C . PHE A 1 97 ? -16.099 0.691 13.618 1.00 94.56 97 PHE A C 1
ATOM 747 O O . PHE A 1 97 ? -14.955 1.063 13.361 1.00 94.56 97 PHE A O 1
ATOM 754 N N . LYS A 1 98 ? -17.084 1.550 13.919 1.00 92.06 98 LYS A N 1
ATOM 755 C CA . LYS A 1 98 ? -16.902 3.012 13.930 1.00 92.06 98 LYS A CA 1
ATOM 756 C C . LYS A 1 98 ? -15.835 3.448 14.928 1.00 92.06 98 LYS A C 1
ATOM 758 O O . LYS A 1 98 ? -15.010 4.300 14.608 1.00 92.06 98 LYS A O 1
ATOM 763 N N . LEU A 1 99 ? -15.842 2.857 16.123 1.00 89.25 99 LEU A N 1
ATOM 764 C CA . LEU A 1 99 ? -14.858 3.175 17.147 1.00 89.25 99 LEU A CA 1
ATOM 765 C C . LEU A 1 99 ? -13.445 2.754 16.724 1.00 89.25 99 LEU A C 1
ATOM 767 O O . LEU A 1 99 ? -12.521 3.556 16.807 1.00 89.25 99 LEU A O 1
ATOM 771 N N . GLY A 1 100 ? -13.285 1.525 16.228 1.00 93.69 100 GLY A N 1
ATOM 772 C CA . GLY A 1 100 ? -12.008 1.017 15.733 1.00 93.69 100 GLY A CA 1
ATOM 773 C C . GLY A 1 100 ? -11.463 1.851 14.580 1.00 93.69 100 GLY A C 1
ATOM 774 O O . GLY A 1 100 ? -10.290 2.205 14.595 1.00 93.69 100 GLY A O 1
ATOM 775 N N . GLN A 1 101 ? -12.319 2.239 13.629 1.00 95.31 101 GLN A N 1
ATOM 776 C CA . GLN A 1 101 ? -11.947 3.145 12.544 1.00 95.31 101 GLN A CA 1
ATOM 777 C C . GLN A 1 101 ? -11.438 4.489 13.086 1.00 95.31 101 GLN A C 1
ATOM 779 O O . GLN A 1 101 ? -10.341 4.905 12.728 1.00 95.31 101 GLN A O 1
ATOM 784 N N . SER A 1 102 ? -12.195 5.137 13.978 1.00 89.50 102 SER A N 1
ATOM 785 C CA . SER A 1 102 ? -11.812 6.438 14.541 1.00 89.50 102 SER A CA 1
ATOM 786 C C . SER A 1 102 ? -10.485 6.380 15.303 1.00 89.50 102 SER A C 1
ATOM 788 O O . SER A 1 102 ? -9.675 7.296 15.181 1.00 89.50 102 SER A O 1
ATOM 790 N N . LEU A 1 103 ? -10.242 5.308 16.061 1.00 89.88 103 LEU A N 1
ATOM 791 C CA . LEU A 1 103 ? -8.983 5.107 16.778 1.00 89.88 103 LEU A CA 1
ATOM 792 C C . LEU A 1 103 ? -7.804 4.896 15.821 1.00 89.88 103 LEU A C 1
ATOM 794 O O . LEU A 1 103 ? -6.750 5.490 16.032 1.00 89.88 103 LEU A O 1
ATOM 798 N N . ILE A 1 104 ? -7.979 4.097 14.764 1.00 94.12 104 ILE A N 1
ATOM 799 C CA . ILE A 1 104 ? -6.939 3.865 13.749 1.00 94.12 104 ILE A CA 1
ATOM 800 C C . ILE A 1 104 ? -6.603 5.175 13.022 1.00 94.12 104 ILE A C 1
ATOM 802 O O . ILE A 1 104 ? -5.433 5.517 12.898 1.00 94.12 104 ILE A O 1
ATOM 806 N N . GLU A 1 105 ? -7.608 5.946 12.602 1.00 90.69 105 GLU A N 1
ATOM 807 C CA . GLU A 1 105 ? -7.415 7.238 11.923 1.00 90.69 105 GLU A CA 1
ATOM 808 C C . GLU A 1 105 ? -6.702 8.264 12.825 1.00 90.69 105 GLU A C 1
ATOM 810 O O . GLU A 1 105 ? -5.760 8.937 12.394 1.00 90.69 105 GLU A O 1
ATOM 815 N N . ALA A 1 106 ? -7.087 8.343 14.103 1.00 86.44 106 ALA A N 1
ATOM 816 C CA . ALA A 1 106 ? -6.454 9.234 15.076 1.00 86.44 106 ALA A CA 1
ATOM 817 C C . ALA A 1 106 ? -4.996 8.854 15.392 1.00 86.44 106 ALA A C 1
ATOM 819 O O . ALA A 1 106 ? -4.221 9.714 15.800 1.00 86.44 106 ALA A O 1
ATOM 820 N N . ASN A 1 107 ? -4.618 7.587 15.188 1.00 90.19 107 ASN A N 1
ATOM 821 C CA . ASN A 1 107 ? -3.275 7.068 15.457 1.00 90.19 107 ASN A CA 1
ATOM 822 C C . ASN A 1 107 ? -2.514 6.691 14.172 1.00 90.19 107 ASN A C 1
ATOM 824 O O . ASN A 1 107 ? -1.558 5.917 14.214 1.00 90.19 107 ASN A O 1
ATOM 828 N N . HIS A 1 108 ? -2.892 7.258 13.024 1.00 90.88 108 HIS A N 1
ATOM 829 C CA . HIS A 1 108 ? -2.075 7.186 11.813 1.00 90.88 108 HIS A CA 1
ATOM 830 C C . HIS A 1 108 ? -0.670 7.760 12.076 1.00 90.88 108 HIS A C 1
ATOM 832 O O . HIS A 1 108 ? -0.530 8.679 12.881 1.00 90.88 108 HIS A O 1
ATOM 838 N N . TYR A 1 109 ? 0.379 7.263 11.412 1.00 85.62 109 TYR A N 1
ATOM 839 C CA . TYR A 1 109 ? 1.762 7.692 11.700 1.00 85.62 109 TYR A CA 1
ATOM 840 C C . TYR A 1 109 ? 2.008 9.193 11.437 1.00 85.62 109 TYR A C 1
ATOM 842 O O . TYR A 1 109 ? 2.837 9.804 12.103 1.00 85.62 109 TYR A O 1
ATOM 850 N N . ASP A 1 110 ? 1.251 9.785 10.509 1.00 85.56 110 ASP A N 1
ATOM 851 C CA . ASP A 1 110 ? 1.263 11.228 10.211 1.00 85.56 110 ASP A CA 1
ATOM 852 C C . ASP A 1 110 ? 0.340 12.065 11.120 1.00 85.56 110 ASP A C 1
ATOM 854 O O . ASP A 1 110 ? 0.356 13.296 11.067 1.00 85.56 110 ASP A O 1
ATOM 858 N N . SER A 1 111 ? -0.492 11.427 11.947 1.00 83.69 111 SER A N 1
ATOM 859 C CA . SER A 1 111 ? -1.390 12.132 12.863 1.00 83.69 111 SER A CA 1
ATOM 860 C C . SER A 1 111 ? -0.614 12.602 14.093 1.00 83.69 111 SER A C 1
ATOM 862 O O . SER A 1 111 ? 0.048 11.815 14.771 1.00 83.69 111 SER A O 1
ATOM 864 N N . ALA A 1 112 ? -0.724 13.889 14.436 1.00 82.69 112 ALA A N 1
ATOM 865 C CA . ALA A 1 112 ? -0.150 14.386 15.686 1.00 82.69 112 ALA A CA 1
ATOM 866 C C . ALA A 1 112 ? -0.741 13.629 16.903 1.00 82.69 112 ALA A C 1
ATOM 868 O O . ALA A 1 112 ? -1.892 13.202 16.905 1.00 82.69 112 ALA A O 1
ATOM 869 N N . GLY A 1 113 ? 0.058 13.396 17.943 1.00 79.38 113 GLY A N 1
ATOM 870 C CA . GLY A 1 113 ? -0.408 12.638 19.113 1.00 79.38 113 GLY A CA 1
ATOM 871 C C . GLY A 1 113 ? -0.776 11.171 18.839 1.00 79.38 113 GLY A C 1
ATOM 872 O O . GLY A 1 113 ? -1.422 10.559 19.688 1.00 79.38 113 GLY A O 1
ATOM 873 N N . SER A 1 114 ? -0.378 10.609 17.691 1.00 85.94 114 SER A N 1
ATOM 874 C CA . SER A 1 114 ? -0.466 9.172 17.446 1.00 85.94 114 SER A CA 1
ATOM 875 C C . SER A 1 114 ? 0.309 8.396 18.513 1.00 85.94 114 SER A C 1
ATOM 877 O O . SER A 1 114 ? 1.428 8.755 18.887 1.00 85.94 114 SER A O 1
ATOM 879 N N . THR A 1 115 ? -0.308 7.330 19.014 1.00 88.19 115 THR A N 1
ATOM 880 C CA . THR A 1 115 ? 0.245 6.438 20.031 1.00 88.19 115 THR A CA 1
ATOM 881 C C . THR A 1 115 ? 0.138 4.989 19.576 1.00 88.19 115 THR A C 1
ATOM 883 O O . THR A 1 115 ? -0.816 4.598 18.893 1.00 88.19 115 THR A O 1
ATOM 886 N N . GLN A 1 116 ? 1.100 4.165 19.991 1.00 88.25 116 GLN A N 1
ATOM 887 C CA . GLN A 1 116 ? 1.056 2.730 19.721 1.00 88.25 116 GLN A CA 1
ATOM 888 C C . GLN A 1 116 ? -0.161 2.089 20.403 1.00 88.25 116 GLN A C 1
ATOM 890 O O . GLN A 1 116 ? -0.871 1.303 19.780 1.00 88.25 116 GLN A O 1
ATOM 895 N N . GLU A 1 117 ? -0.455 2.470 21.647 1.00 88.06 117 GLU A N 1
ATOM 896 C CA . GLU A 1 117 ? -1.586 1.946 22.412 1.00 88.06 117 GLU A CA 1
ATOM 897 C C . GLU A 1 117 ? -2.931 2.279 21.754 1.00 88.06 117 GLU A C 1
ATOM 899 O O . GLU A 1 117 ? -3.827 1.434 21.707 1.00 88.06 117 GLU A O 1
ATOM 904 N N . GLY A 1 118 ? -3.079 3.493 21.211 1.00 88.69 118 GLY A N 1
ATOM 905 C CA . GLY A 1 118 ? -4.281 3.899 20.485 1.00 88.69 118 GLY A CA 1
ATOM 906 C C . GLY A 1 118 ? -4.492 3.099 19.198 1.00 88.69 118 GLY A C 1
ATOM 907 O O . GLY A 1 118 ? -5.616 2.672 18.918 1.00 88.69 118 GLY A O 1
ATOM 908 N N . MET A 1 119 ? -3.414 2.827 18.455 1.00 92.38 119 MET A N 1
ATOM 909 C CA . MET A 1 119 ? -3.449 1.961 17.272 1.00 92.38 119 MET A CA 1
ATOM 910 C C . MET A 1 119 ? -3.808 0.509 17.634 1.00 92.38 119 MET A C 1
ATOM 912 O O . MET A 1 119 ? -4.686 -0.087 17.008 1.00 92.38 119 MET A O 1
ATOM 916 N N . GLU A 1 120 ? -3.182 -0.058 18.669 1.00 91.75 120 GLU A N 1
ATOM 917 C CA . GLU A 1 120 ? -3.461 -1.421 19.146 1.00 91.75 120 GLU A CA 1
ATOM 918 C C . GLU A 1 120 ? -4.919 -1.589 19.595 1.00 91.75 120 GLU A C 1
ATOM 920 O O . GLU A 1 120 ? -5.570 -2.587 19.267 1.00 91.75 120 GLU A O 1
ATOM 925 N N . GLU A 1 121 ? -5.463 -0.595 20.296 1.00 90.50 121 GLU A N 1
ATOM 926 C CA . GLU A 1 121 ? -6.862 -0.581 20.713 1.00 90.50 121 GLU A CA 1
ATOM 927 C C . GLU A 1 121 ? -7.813 -0.443 19.519 1.00 90.50 121 GLU A C 1
ATOM 929 O O . GLU A 1 121 ? -8.807 -1.169 19.443 1.00 90.50 121 GLU A O 1
ATOM 934 N N . GLY A 1 122 ? -7.488 0.402 18.536 1.00 93.56 122 GLY A N 1
ATOM 935 C CA . GLY A 1 122 ? -8.247 0.499 17.288 1.00 93.56 122 GLY A CA 1
ATOM 936 C C . GLY A 1 122 ? -8.297 -0.828 16.523 1.00 93.56 122 GLY A C 1
ATOM 937 O O . GLY A 1 122 ? -9.372 -1.279 16.113 1.00 93.56 122 GLY A O 1
ATOM 938 N N . ILE A 1 123 ? -7.156 -1.518 16.419 1.00 95.12 123 ILE A N 1
ATOM 939 C CA . ILE A 1 123 ? -7.050 -2.869 15.848 1.00 95.12 123 ILE A CA 1
ATOM 940 C C . ILE A 1 123 ? -7.895 -3.872 16.635 1.00 95.12 123 ILE A C 1
ATOM 942 O O . ILE A 1 123 ? -8.603 -4.687 16.034 1.00 95.12 123 ILE A O 1
ATOM 946 N N . ARG A 1 124 ? -7.858 -3.819 17.972 1.00 94.75 124 ARG A N 1
ATOM 947 C CA . ARG A 1 124 ? -8.676 -4.686 18.828 1.00 94.75 124 ARG A CA 1
ATOM 948 C C . ARG A 1 124 ? -10.164 -4.479 18.554 1.00 94.75 124 ARG A C 1
ATOM 950 O O . ARG A 1 124 ? -10.859 -5.460 18.293 1.00 94.75 124 ARG A O 1
ATOM 957 N N . GLN A 1 125 ? -10.643 -3.234 18.546 1.00 93.94 125 GLN A N 1
ATOM 958 C CA . GLN A 1 125 ? -12.044 -2.923 18.242 1.00 93.94 125 GLN A CA 1
ATOM 959 C C . GLN A 1 125 ? -12.456 -3.412 16.856 1.00 93.94 125 GLN A C 1
ATOM 961 O O . GLN A 1 125 ? -13.526 -4.002 16.707 1.00 93.94 125 GLN A O 1
ATOM 966 N N . MET A 1 126 ? -11.593 -3.233 15.855 1.00 97.25 126 MET A N 1
ATOM 967 C CA . MET A 1 126 ? -11.861 -3.683 14.493 1.00 97.25 126 MET A CA 1
ATOM 968 C C . MET A 1 126 ? -11.973 -5.213 14.405 1.00 97.25 126 MET A C 1
ATOM 970 O O . MET A 1 126 ? -12.902 -5.734 13.788 1.00 97.25 126 MET A O 1
ATOM 974 N N . LYS A 1 127 ? -11.085 -5.952 15.085 1.00 96.06 127 LYS A N 1
ATOM 975 C CA . LYS A 1 127 ? -11.163 -7.420 15.185 1.00 96.06 127 LYS A CA 1
ATOM 976 C C . LYS A 1 127 ? -12.458 -7.887 15.853 1.00 96.06 127 LYS A C 1
ATOM 978 O O . LYS A 1 127 ? -13.072 -8.837 15.369 1.00 96.06 127 LYS A O 1
ATOM 983 N N . GLU A 1 128 ? -12.876 -7.238 16.941 1.00 95.06 128 GLU A N 1
ATOM 984 C CA . GLU A 1 128 ? -14.148 -7.554 17.606 1.00 95.06 128 GLU A CA 1
ATOM 985 C C . GLU A 1 128 ? -15.350 -7.234 16.707 1.00 95.06 128 GLU A C 1
ATOM 987 O O . GLU A 1 128 ? -16.264 -8.048 16.591 1.00 95.06 128 GLU A O 1
ATOM 992 N N . ALA A 1 129 ? -15.340 -6.094 16.009 1.00 95.94 129 ALA A N 1
ATOM 993 C CA . ALA A 1 129 ? -16.383 -5.729 15.051 1.00 95.94 129 ALA A CA 1
ATOM 994 C C . ALA A 1 129 ? -16.544 -6.786 13.947 1.00 95.94 129 ALA A C 1
ATOM 996 O O . ALA A 1 129 ? -17.658 -7.228 13.661 1.00 95.94 129 ALA A O 1
ATOM 997 N N . ILE A 1 130 ? -15.422 -7.240 13.378 1.00 96.19 130 ILE A N 1
ATOM 998 C CA . ILE A 1 130 ? -15.376 -8.307 12.372 1.00 96.19 130 ILE A CA 1
ATOM 999 C C . ILE A 1 130 ? -15.936 -9.610 12.952 1.00 96.19 130 ILE A C 1
ATOM 1001 O O . ILE A 1 130 ? -16.829 -10.204 12.351 1.00 96.19 130 ILE A O 1
ATOM 1005 N N . ARG A 1 131 ? -15.482 -10.024 14.145 1.00 95.94 131 ARG A N 1
ATOM 1006 C CA . ARG A 1 131 ? -15.948 -11.251 14.821 1.00 95.94 131 ARG A CA 1
ATOM 1007 C C . ARG A 1 131 ? -17.453 -11.245 15.086 1.00 95.94 131 ARG A C 1
ATOM 1009 O O . ARG A 1 131 ? -18.087 -12.294 15.021 1.00 95.94 131 ARG A O 1
ATOM 1016 N N . HIS A 1 132 ? -18.019 -10.077 15.373 1.00 94.81 132 HIS A N 1
ATOM 1017 C CA . HIS A 1 132 ? -19.448 -9.896 15.608 1.00 94.81 132 HIS A CA 1
ATOM 1018 C C . HIS A 1 132 ? -20.248 -9.565 14.339 1.00 94.81 132 HIS A C 1
ATOM 1020 O O . HIS A 1 132 ? -21.396 -9.141 14.448 1.00 94.81 132 HIS A O 1
ATOM 1026 N N . ASN A 1 133 ? -19.685 -9.807 13.151 1.00 96.00 133 ASN A N 1
ATOM 1027 C CA . ASN A 1 133 ? -20.346 -9.617 11.861 1.00 96.00 133 ASN A CA 1
ATOM 1028 C C . ASN A 1 133 ? -20.852 -8.179 11.636 1.00 96.00 133 ASN A C 1
ATOM 1030 O O . ASN A 1 133 ? -22.018 -7.984 11.293 1.00 96.00 133 ASN A O 1
ATOM 1034 N N . CYS A 1 134 ? -19.994 -7.164 11.818 1.00 96.81 134 CYS A N 1
ATOM 1035 C CA . CYS A 1 134 ? -20.323 -5.795 11.401 1.00 96.81 134 CYS A CA 1
ATOM 1036 C C . CYS A 1 134 ? -20.767 -5.744 9.928 1.00 96.81 134 CYS A C 1
ATOM 1038 O O . CYS A 1 134 ? -20.352 -6.577 9.116 1.00 96.81 134 CYS A O 1
ATOM 1040 N N . SER A 1 135 ? -21.609 -4.768 9.591 1.00 96.69 135 SER A N 1
ATOM 1041 C CA . SER A 1 135 ? -22.321 -4.701 8.312 1.00 96.69 135 SER A CA 1
ATOM 1042 C C . SER A 1 135 ? -21.396 -4.576 7.100 1.00 96.69 135 SER A C 1
ATOM 1044 O O . SER A 1 135 ? -21.720 -5.073 6.025 1.00 96.69 135 SER A O 1
ATOM 1046 N N . ASP A 1 136 ? -20.245 -3.919 7.262 1.00 97.00 136 ASP A N 1
ATOM 1047 C CA . ASP A 1 136 ? -19.260 -3.685 6.202 1.00 97.00 136 ASP A CA 1
ATOM 1048 C C . ASP A 1 136 ? -17.956 -4.445 6.486 1.00 97.00 136 ASP A C 1
ATOM 1050 O O . ASP A 1 136 ? -16.901 -3.877 6.780 1.00 97.00 136 ASP A O 1
ATOM 1054 N N . GLN A 1 137 ? -18.046 -5.777 6.417 1.00 96.81 137 GLN A N 1
ATOM 1055 C CA . GLN A 1 137 ? -16.914 -6.683 6.630 1.00 96.81 137 GLN A CA 1
ATOM 1056 C C . GLN A 1 137 ? -15.728 -6.354 5.724 1.00 96.81 137 GLN A C 1
ATOM 1058 O O . GLN A 1 137 ? -14.582 -6.393 6.171 1.00 96.81 137 GLN A O 1
ATOM 1063 N N . LYS A 1 138 ? -15.984 -6.035 4.450 1.00 97.00 138 LYS A N 1
ATOM 1064 C CA . LYS A 1 138 ? -14.926 -5.724 3.486 1.00 97.00 138 LYS A CA 1
ATOM 1065 C C . LYS A 1 138 ? -14.121 -4.521 3.954 1.00 97.00 138 LYS A C 1
ATOM 1067 O O . LYS A 1 138 ? -12.907 -4.628 4.118 1.00 97.00 138 LYS A O 1
ATOM 1072 N N . ARG A 1 139 ? -14.793 -3.397 4.219 1.00 97.12 139 ARG A N 1
ATOM 1073 C CA . ARG A 1 139 ? -14.134 -2.172 4.670 1.00 97.12 139 ARG A CA 1
ATOM 1074 C C . ARG A 1 139 ? -13.436 -2.364 6.009 1.00 97.12 139 ARG A C 1
ATOM 1076 O O . ARG A 1 139 ? -12.314 -1.896 6.164 1.00 97.12 139 ARG A O 1
ATOM 1083 N N . ALA A 1 140 ? -14.054 -3.082 6.947 1.00 97.44 140 ALA A N 1
ATOM 1084 C CA . ALA A 1 140 ? -13.443 -3.402 8.235 1.00 97.44 140 ALA A CA 1
ATOM 1085 C C . ALA A 1 140 ? -12.116 -4.156 8.075 1.00 97.44 140 ALA A C 1
ATOM 1087 O O . ALA A 1 140 ? -11.106 -3.771 8.663 1.00 97.44 140 ALA A O 1
ATOM 1088 N N . ASN A 1 141 ? -12.092 -5.189 7.229 1.00 97.06 141 ASN A N 1
ATOM 1089 C CA . ASN A 1 141 ? -10.877 -5.951 6.954 1.00 97.06 141 ASN A CA 1
ATOM 1090 C C . ASN A 1 141 ? -9.822 -5.112 6.210 1.00 97.06 141 ASN A C 1
ATOM 1092 O O . ASN A 1 141 ? -8.644 -5.225 6.532 1.00 97.06 141 ASN A O 1
ATOM 1096 N N . 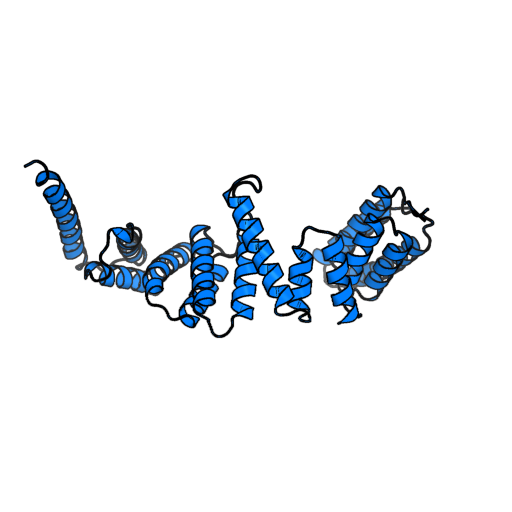VAL A 1 142 ? -10.217 -4.240 5.272 1.00 96.06 142 VAL A N 1
ATOM 1097 C CA . VAL A 1 142 ? -9.286 -3.321 4.585 1.00 96.06 142 VAL A CA 1
ATOM 1098 C C . VAL A 1 142 ? -8.645 -2.344 5.573 1.00 96.06 142 VAL A C 1
ATOM 1100 O O . VAL A 1 142 ? -7.420 -2.242 5.618 1.00 96.06 142 VAL A O 1
ATOM 1103 N N . ILE A 1 143 ? -9.441 -1.675 6.414 1.00 96.38 143 ILE A N 1
ATOM 1104 C CA . ILE A 1 143 ? -8.930 -0.743 7.434 1.00 96.38 143 ILE A CA 1
ATOM 1105 C C . ILE A 1 143 ? -7.994 -1.472 8.402 1.00 96.38 143 ILE A C 1
ATOM 1107 O O . ILE A 1 143 ? -6.906 -0.978 8.690 1.00 96.38 143 ILE A O 1
ATOM 1111 N N . LEU A 1 144 ? -8.373 -2.670 8.861 1.00 96.38 144 LEU A N 1
ATOM 1112 C CA . LEU A 1 144 ? -7.520 -3.493 9.718 1.00 96.38 144 LEU A CA 1
ATOM 1113 C C . LEU A 1 144 ? -6.183 -3.831 9.040 1.00 96.38 144 LEU A C 1
ATOM 1115 O O . LEU A 1 144 ? -5.137 -3.804 9.686 1.00 96.38 144 LEU A O 1
ATOM 1119 N N . ALA A 1 145 ? -6.199 -4.126 7.741 1.00 93.50 145 ALA A N 1
ATOM 1120 C CA . ALA A 1 145 ? -4.991 -4.446 6.998 1.00 93.50 145 ALA A CA 1
ATOM 1121 C C . ALA A 1 145 ? -4.051 -3.236 6.886 1.00 93.50 145 ALA A C 1
ATOM 1123 O O . ALA A 1 145 ? -2.854 -3.379 7.128 1.00 93.50 145 ALA A O 1
ATOM 1124 N N . HIS A 1 146 ? -4.586 -2.039 6.625 1.00 92.62 146 HIS A N 1
ATOM 1125 C CA . HIS A 1 146 ? -3.810 -0.794 6.659 1.00 92.62 146 HIS A CA 1
ATOM 1126 C C . HIS A 1 146 ? -3.283 -0.460 8.061 1.00 92.62 146 HIS A C 1
ATOM 1128 O O . HIS A 1 146 ? -2.141 -0.025 8.192 1.00 92.62 146 HIS A O 1
ATOM 1134 N N . ALA A 1 147 ? -4.057 -0.717 9.116 1.00 94.31 147 ALA A N 1
ATOM 1135 C CA . ALA A 1 147 ? -3.607 -0.509 10.491 1.00 94.31 147 ALA A CA 1
ATOM 1136 C C . ALA A 1 147 ? -2.378 -1.371 10.826 1.00 94.31 147 ALA A C 1
ATOM 1138 O O . ALA A 1 147 ? -1.402 -0.877 11.390 1.00 94.31 147 ALA A O 1
ATOM 1139 N N . TYR A 1 148 ? -2.355 -2.635 10.389 1.00 92.38 148 TYR A N 1
ATOM 1140 C CA . TYR A 1 148 ? -1.162 -3.475 10.528 1.00 92.38 148 TYR A CA 1
ATOM 1141 C C . TYR A 1 148 ? 0.048 -2.949 9.766 1.00 92.38 148 TYR A C 1
ATOM 1143 O O . TYR A 1 148 ? 1.170 -3.183 10.199 1.00 92.38 148 TYR A O 1
ATOM 1151 N N . VAL A 1 149 ? -0.157 -2.272 8.635 1.00 88.75 149 VAL A N 1
ATOM 1152 C CA . VAL A 1 149 ? 0.933 -1.623 7.899 1.00 88.75 149 VAL A CA 1
ATOM 1153 C C . VAL A 1 149 ? 1.508 -0.464 8.704 1.00 88.75 149 VAL A C 1
ATOM 1155 O O . VAL A 1 149 ? 2.721 -0.323 8.799 1.00 88.75 149 VAL A O 1
ATOM 1158 N N . GLN A 1 150 ? 0.646 0.334 9.324 1.00 89.06 150 GLN A N 1
ATOM 1159 C CA . GLN A 1 150 ? 1.052 1.506 10.101 1.00 89.06 150 GLN A CA 1
ATOM 1160 C C . GLN A 1 150 ? 1.721 1.133 11.425 1.00 89.06 150 GLN A C 1
ATOM 1162 O O . GLN A 1 150 ? 2.588 1.859 11.899 1.00 89.06 150 GLN A O 1
ATOM 1167 N N . MET A 1 151 ? 1.402 -0.039 11.981 1.00 86.00 151 MET A N 1
ATOM 1168 C CA . MET A 1 151 ? 2.131 -0.600 13.120 1.00 86.00 151 MET A CA 1
ATOM 1169 C C . MET A 1 151 ? 3.595 -0.951 12.806 1.00 86.00 151 MET A C 1
ATOM 1171 O O . MET A 1 151 ? 4.341 -1.282 13.726 1.00 86.00 151 MET A O 1
ATOM 1175 N N . LEU A 1 152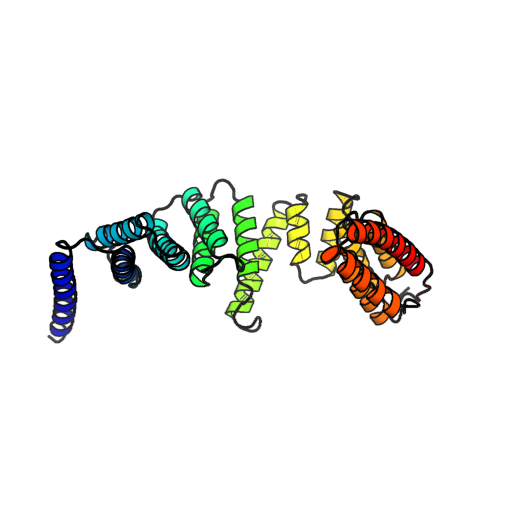 ? 4.036 -0.900 11.541 1.00 63.03 152 LEU A N 1
ATOM 1176 C CA . LEU A 1 152 ? 5.360 -1.375 11.130 1.00 63.03 152 LEU A CA 1
ATOM 1177 C C . LEU A 1 152 ? 6.519 -0.387 11.347 1.00 63.03 152 LEU A C 1
ATOM 1179 O O . LEU A 1 152 ? 7.521 -0.443 10.636 1.00 63.03 152 LEU A O 1
ATOM 1183 N N . ASN A 1 153 ? 6.482 0.350 12.450 1.00 64.75 153 ASN A N 1
ATOM 1184 C CA . ASN A 1 153 ? 7.672 0.428 13.297 1.00 64.75 153 ASN A CA 1
ATOM 1185 C C . ASN A 1 153 ? 7.582 -0.682 14.361 1.00 64.75 153 ASN A C 1
ATOM 1187 O O . ASN A 1 153 ? 7.511 -0.360 15.550 1.00 64.75 153 ASN A O 1
ATOM 1191 N N . PRO A 1 154 ? 7.494 -1.984 14.002 1.00 57.62 154 PRO A N 1
ATOM 1192 C CA . PRO A 1 154 ? 7.335 -2.970 15.047 1.00 57.62 154 PRO A CA 1
ATOM 1193 C C . PRO A 1 154 ? 8.667 -3.069 15.817 1.00 57.62 154 PRO A C 1
ATOM 1195 O O . PRO A 1 154 ? 9.737 -2.811 15.250 1.00 57.62 154 PRO A O 1
ATOM 1198 N N . PRO A 1 155 ? 8.653 -3.507 17.085 1.00 57.06 155 PRO A N 1
ATOM 1199 C CA . PRO A 1 155 ? 9.859 -4.056 17.693 1.00 57.06 155 PRO A CA 1
ATOM 1200 C C . PRO A 1 155 ? 10.383 -5.149 16.756 1.00 57.06 155 PRO A C 1
ATOM 1202 O O . PRO A 1 155 ? 9.616 -6.053 16.447 1.00 57.06 155 PRO A O 1
ATOM 1205 N N . ASP A 1 156 ? 11.619 -5.002 16.261 1.00 79.75 156 ASP A N 1
ATOM 1206 C CA . ASP A 1 156 ? 12.402 -5.950 15.443 1.00 79.75 156 ASP A CA 1
ATOM 1207 C C . ASP A 1 156 ? 11.567 -7.014 14.681 1.00 79.75 156 ASP A C 1
ATOM 1209 O O . ASP A 1 156 ? 11.013 -7.911 15.319 1.00 79.75 156 ASP A O 1
ATOM 1213 N N . PRO A 1 157 ? 11.505 -7.023 13.331 1.00 81.19 157 PRO A N 1
ATOM 1214 C CA . PRO A 1 157 ? 10.833 -8.087 12.569 1.00 81.19 157 PRO A CA 1
ATOM 1215 C C . PRO A 1 157 ? 11.249 -9.521 12.964 1.00 81.19 157 PRO A C 1
ATOM 1217 O O . PRO A 1 157 ? 10.479 -10.463 12.763 1.00 81.19 157 PRO A O 1
ATOM 1220 N N . GLY A 1 158 ? 12.444 -9.690 13.545 1.00 85.94 158 GLY A N 1
ATOM 1221 C CA . GLY A 1 158 ? 12.958 -10.929 14.129 1.00 85.94 158 GLY A CA 1
ATOM 1222 C C . GLY A 1 158 ? 12.445 -11.272 15.537 1.00 85.94 158 GLY A C 1
ATOM 1223 O O . GLY A 1 158 ? 12.753 -12.352 16.046 1.00 85.94 158 GLY A O 1
ATOM 1224 N N . SER A 1 159 ? 11.643 -10.423 16.172 1.00 89.19 159 SER A N 1
ATOM 1225 C CA . SER A 1 159 ? 10.974 -10.692 17.447 1.00 89.19 159 SER A CA 1
ATOM 1226 C C . SER A 1 159 ? 9.714 -11.547 17.259 1.00 89.19 159 SER A C 1
ATOM 1228 O O . SER A 1 159 ? 9.129 -11.610 16.174 1.00 89.19 159 SER A O 1
ATOM 1230 N N . ASP A 1 160 ? 9.250 -12.202 18.327 1.00 89.81 160 ASP A N 1
ATOM 1231 C CA . ASP A 1 160 ? 7.989 -12.959 18.292 1.00 89.81 160 ASP A CA 1
ATOM 1232 C C . ASP A 1 160 ? 6.783 -12.064 17.977 1.00 89.81 160 ASP A C 1
ATOM 1234 O O . ASP A 1 160 ? 5.889 -12.464 17.229 1.00 89.81 160 ASP A O 1
ATOM 1238 N N . ALA A 1 161 ? 6.778 -10.836 18.504 1.00 85.56 161 ALA A N 1
ATOM 1239 C CA . ALA A 1 161 ? 5.731 -9.855 18.241 1.00 85.56 161 ALA A CA 1
ATOM 1240 C C . ALA A 1 161 ? 5.728 -9.417 16.767 1.00 85.56 161 ALA A C 1
ATOM 1242 O O . ALA A 1 161 ? 4.673 -9.440 16.129 1.00 85.56 161 ALA A O 1
ATOM 1243 N N . GLY A 1 162 ? 6.903 -9.103 16.208 1.00 86.56 162 GLY A N 1
ATOM 1244 C CA . GLY A 1 162 ? 7.067 -8.741 14.800 1.00 86.56 162 GLY A CA 1
ATOM 1245 C C . GLY A 1 162 ? 6.611 -9.858 13.859 1.00 86.56 162 GLY A C 1
ATOM 1246 O O . GLY A 1 162 ? 5.781 -9.628 12.977 1.00 86.56 162 GLY A O 1
ATOM 1247 N N . ARG A 1 163 ? 7.056 -11.100 14.099 1.00 88.94 163 ARG A N 1
ATOM 1248 C CA . ARG A 1 163 ? 6.612 -12.276 13.328 1.00 88.94 163 ARG A CA 1
ATOM 1249 C C . ARG A 1 163 ? 5.105 -12.493 13.399 1.00 88.94 163 ARG A C 1
ATOM 1251 O O . ARG A 1 163 ? 4.480 -12.752 12.370 1.00 88.94 163 ARG A O 1
ATOM 1258 N N . LYS A 1 164 ? 4.515 -12.390 14.595 1.00 89.38 164 LYS A N 1
ATOM 1259 C CA . LYS A 1 164 ? 3.068 -12.548 14.781 1.00 89.38 164 LYS A CA 1
ATOM 1260 C C . LYS A 1 164 ? 2.297 -11.497 13.986 1.00 89.38 164 LYS A C 1
ATOM 1262 O O . LYS A 1 164 ? 1.357 -11.852 13.282 1.00 89.38 164 LYS A O 1
ATOM 1267 N N . LEU A 1 165 ? 2.716 -10.235 14.047 1.00 87.38 165 LEU A N 1
ATOM 1268 C CA . LEU A 1 165 ? 2.070 -9.147 13.316 1.00 87.38 165 LEU A CA 1
ATOM 1269 C C . LEU A 1 165 ? 2.175 -9.335 11.794 1.00 87.38 165 LEU A C 1
ATOM 1271 O O . LEU A 1 165 ? 1.173 -9.214 11.090 1.00 87.38 165 LEU A O 1
ATOM 1275 N N . ILE A 1 166 ? 3.352 -9.717 11.287 1.00 87.50 166 ILE A N 1
ATOM 1276 C CA . ILE A 1 166 ? 3.553 -10.044 9.866 1.00 87.50 166 ILE A CA 1
ATOM 1277 C C . ILE A 1 166 ? 2.645 -11.205 9.436 1.00 87.50 166 ILE A C 1
ATOM 1279 O O . ILE A 1 166 ? 2.039 -11.139 8.364 1.00 87.50 166 ILE A O 1
ATOM 1283 N N . SER A 1 167 ? 2.523 -12.248 10.263 1.00 89.88 167 SER A N 1
ATOM 1284 C CA . SER A 1 167 ? 1.663 -13.404 9.990 1.00 89.88 167 SER A CA 1
ATOM 1285 C C . SER A 1 167 ? 0.180 -13.025 9.960 1.00 89.88 167 SER A C 1
ATOM 1287 O O . SER A 1 167 ? -0.494 -13.328 8.977 1.00 89.88 167 SER A O 1
ATOM 1289 N N . GLU A 1 168 ? -0.316 -12.304 10.972 1.00 91.69 168 GLU A N 1
ATOM 1290 C CA . GLU A 1 168 ? -1.714 -11.852 11.031 1.00 91.69 168 GLU A CA 1
ATOM 1291 C C . GLU A 1 168 ? -2.074 -10.959 9.836 1.00 91.69 168 GLU A C 1
ATOM 1293 O O . GLU A 1 168 ? -3.130 -11.129 9.224 1.00 91.69 168 GLU A O 1
ATOM 1298 N N . ARG A 1 169 ? -1.172 -10.044 9.464 1.00 91.31 169 ARG A N 1
ATOM 1299 C CA . ARG A 1 169 ? -1.325 -9.175 8.294 1.00 91.31 169 ARG A CA 1
ATOM 1300 C C . ARG A 1 169 ? -1.377 -9.977 6.992 1.00 91.31 169 ARG A C 1
ATOM 1302 O O . ARG A 1 169 ? -2.250 -9.740 6.162 1.00 91.31 169 ARG A O 1
ATOM 1309 N N . THR A 1 170 ? -0.455 -10.922 6.812 1.00 90.56 170 THR A N 1
ATOM 1310 C CA . THR A 1 170 ? -0.383 -11.756 5.599 1.00 90.56 170 THR A CA 1
ATOM 1311 C C . THR A 1 170 ? -1.654 -12.586 5.432 1.00 90.56 170 THR A C 1
ATOM 1313 O O . THR A 1 170 ? -2.236 -12.611 4.350 1.00 90.56 170 THR A O 1
ATOM 1316 N N . GLU A 1 171 ? -2.132 -13.199 6.515 1.00 93.00 171 GLU A N 1
ATOM 1317 C CA . GLU A 1 171 ? -3.377 -13.969 6.509 1.00 93.00 171 GLU A CA 1
ATOM 1318 C C . GLU A 1 171 ? -4.597 -13.083 6.221 1.00 93.00 171 GLU A C 1
ATOM 1320 O O . GLU A 1 171 ? -5.509 -13.473 5.494 1.00 93.00 171 GLU A O 1
ATOM 1325 N N . LEU A 1 172 ? -4.626 -11.859 6.752 1.00 95.44 172 LEU A N 1
ATOM 1326 C CA . LEU A 1 172 ? -5.697 -10.912 6.465 1.00 95.44 172 LEU A CA 1
ATOM 1327 C C . LEU A 1 172 ? -5.745 -10.511 4.985 1.00 95.44 172 LEU A C 1
ATOM 1329 O O . LEU A 1 172 ? -6.820 -10.581 4.388 1.00 95.44 172 LEU A O 1
ATOM 1333 N N . PHE A 1 173 ? -4.610 -10.146 4.381 1.00 95.00 173 PHE A N 1
ATOM 1334 C CA . PHE A 1 173 ? -4.581 -9.825 2.952 1.00 95.00 173 PHE A CA 1
ATOM 1335 C C . PHE A 1 173 ? -4.952 -11.029 2.086 1.00 95.00 173 PHE A C 1
ATOM 1337 O O . PHE A 1 173 ? -5.720 -10.877 1.139 1.00 95.00 173 PHE A O 1
ATOM 1344 N N . ARG A 1 174 ? -4.491 -12.234 2.446 1.00 94.56 174 ARG A N 1
ATOM 1345 C CA . ARG A 1 174 ? -4.864 -13.459 1.732 1.00 94.56 174 ARG A CA 1
ATOM 1346 C C . ARG A 1 174 ? -6.369 -13.718 1.790 1.00 94.56 174 ARG A C 1
ATOM 1348 O O . ARG A 1 174 ? -6.970 -14.033 0.769 1.00 94.56 174 ARG A O 1
ATOM 1355 N N . ARG A 1 175 ? -7.002 -13.555 2.957 1.00 95.31 175 ARG A N 1
ATOM 1356 C CA . ARG A 1 175 ? -8.462 -13.700 3.095 1.00 95.31 175 ARG A CA 1
ATOM 1357 C C . ARG A 1 175 ? -9.227 -12.666 2.276 1.00 95.31 175 ARG A C 1
ATOM 1359 O O . ARG A 1 175 ? -10.222 -13.025 1.657 1.00 95.31 175 ARG A O 1
ATOM 1366 N N . LEU A 1 176 ? -8.765 -11.414 2.252 1.00 96.75 176 LEU A N 1
ATOM 1367 C CA . LEU A 1 176 ? -9.347 -10.374 1.400 1.00 96.75 176 LEU A CA 1
ATOM 1368 C C . LEU A 1 176 ? -9.248 -10.752 -0.082 1.00 96.75 176 LEU A C 1
ATOM 1370 O O . LEU A 1 176 ? -10.263 -10.720 -0.771 1.00 96.75 176 LEU A O 1
ATOM 1374 N N . TYR A 1 177 ? -8.067 -11.169 -0.543 1.00 96.88 177 TYR A N 1
ATOM 1375 C CA . TYR A 1 177 ? -7.845 -11.636 -1.912 1.00 96.88 177 TYR A CA 1
ATOM 1376 C C . TYR A 1 177 ? -8.778 -12.796 -2.289 1.00 96.88 177 TYR A C 1
ATOM 1378 O O . TYR A 1 177 ? -9.440 -12.744 -3.320 1.00 96.88 177 TYR A O 1
ATOM 1386 N N . LEU A 1 178 ? -8.904 -13.810 -1.427 1.00 96.25 178 LEU A N 1
ATOM 1387 C CA . LEU A 1 178 ? -9.781 -14.958 -1.680 1.00 96.25 178 LEU A CA 1
ATOM 1388 C C . LEU A 1 178 ? -11.275 -14.596 -1.664 1.00 96.25 178 LEU A C 1
ATOM 1390 O O . LEU A 1 178 ? -12.058 -15.217 -2.378 1.00 96.25 178 LEU A O 1
ATOM 1394 N N . ALA A 1 179 ? -11.682 -13.621 -0.848 1.00 97.00 179 ALA A N 1
ATOM 1395 C CA . ALA A 1 179 ? -13.074 -13.185 -0.753 1.00 97.00 179 ALA A CA 1
ATOM 1396 C C . ALA A 1 179 ? -13.490 -12.234 -1.890 1.00 97.00 179 ALA A C 1
ATOM 1398 O O . ALA A 1 179 ? -14.668 -12.187 -2.240 1.00 97.00 179 ALA A O 1
ATOM 1399 N N . TYR A 1 180 ? -12.540 -11.481 -2.454 1.00 97.69 180 TYR A N 1
ATOM 1400 C CA . TYR A 1 180 ? -12.776 -10.468 -3.486 1.00 97.69 180 TYR A CA 1
ATOM 1401 C C . TYR A 1 180 ? -11.748 -10.592 -4.628 1.00 97.69 180 TYR A C 1
ATOM 1403 O O . TYR A 1 180 ? -10.969 -9.663 -4.848 1.00 97.69 180 TYR A O 1
ATOM 1411 N N . PRO A 1 181 ? -11.730 -11.721 -5.360 1.00 97.31 181 PRO A N 1
ATOM 1412 C CA . PRO A 1 181 ? -10.655 -12.045 -6.302 1.00 97.31 181 PRO A CA 1
ATOM 1413 C C . PRO A 1 181 ? -10.597 -11.139 -7.537 1.00 97.31 181 PRO A C 1
ATOM 1415 O O . PRO A 1 181 ? -9.562 -11.098 -8.189 1.00 97.31 181 PRO A O 1
ATOM 1418 N N . ASP A 1 182 ? -11.665 -10.399 -7.843 1.00 97.94 182 ASP A N 1
ATOM 1419 C CA . ASP A 1 182 ? -11.732 -9.494 -9.002 1.00 97.94 182 ASP A CA 1
ATOM 1420 C C . ASP A 1 182 ? -11.780 -8.012 -8.601 1.00 97.94 182 ASP A C 1
ATOM 1422 O O . ASP A 1 182 ? -11.963 -7.127 -9.437 1.00 97.94 182 ASP A O 1
ATOM 1426 N N . ASP A 1 183 ? -11.635 -7.713 -7.308 1.00 98.19 183 ASP A N 1
ATOM 1427 C CA . ASP A 1 183 ? -11.564 -6.334 -6.850 1.00 98.19 183 ASP A CA 1
ATOM 1428 C C . ASP A 1 183 ? -10.144 -5.791 -7.030 1.00 98.19 183 ASP A C 1
ATOM 1430 O O . ASP A 1 183 ? -9.224 -6.158 -6.297 1.00 98.19 183 ASP A O 1
ATOM 1434 N N . LEU A 1 184 ? -9.975 -4.887 -7.998 1.00 97.56 184 LEU A N 1
ATOM 1435 C CA . LEU A 1 184 ? -8.681 -4.298 -8.350 1.00 97.56 184 LEU A CA 1
ATOM 1436 C C . LEU A 1 184 ? -7.956 -3.665 -7.154 1.00 97.56 184 LEU A C 1
ATOM 1438 O O . LEU A 1 184 ? -6.738 -3.794 -7.054 1.00 97.56 184 LEU A O 1
ATOM 1442 N N . ALA A 1 185 ? -8.678 -3.021 -6.231 1.00 95.81 185 ALA A N 1
ATOM 1443 C CA . ALA A 1 185 ? -8.061 -2.392 -5.066 1.00 95.81 185 ALA A CA 1
ATOM 1444 C C . ALA A 1 185 ? -7.553 -3.440 -4.066 1.00 95.81 185 ALA A C 1
ATOM 1446 O O . ALA A 1 185 ? -6.486 -3.270 -3.481 1.00 95.81 185 ALA A O 1
ATOM 1447 N N . ILE A 1 186 ? -8.284 -4.545 -3.887 1.00 97.38 186 ILE A N 1
ATOM 1448 C CA . ILE A 1 186 ? -7.844 -5.661 -3.040 1.00 97.38 186 ILE A CA 1
ATOM 1449 C C . ILE A 1 186 ? -6.668 -6.409 -3.666 1.00 97.38 186 ILE A C 1
ATOM 1451 O O . ILE A 1 186 ? -5.733 -6.771 -2.951 1.00 97.38 186 ILE A O 1
ATOM 1455 N N . LEU A 1 187 ? -6.697 -6.630 -4.980 1.00 97.12 187 LEU A N 1
ATOM 1456 C CA . LEU A 1 187 ? -5.613 -7.287 -5.703 1.00 97.12 187 LEU A CA 1
ATOM 1457 C C . LEU A 1 187 ? -4.313 -6.485 -5.620 1.00 97.12 187 LEU A C 1
ATOM 1459 O O . LEU A 1 187 ? -3.278 -7.050 -5.272 1.00 97.12 187 LEU A O 1
ATOM 1463 N N . ASP A 1 188 ? -4.366 -5.180 -5.894 1.00 94.69 188 ASP A N 1
ATOM 1464 C CA . ASP A 1 188 ? -3.197 -4.296 -5.822 1.00 94.69 188 ASP A CA 1
ATOM 1465 C C . ASP A 1 188 ? -2.626 -4.230 -4.399 1.00 94.69 188 ASP A C 1
ATOM 1467 O O . ASP A 1 188 ? -1.417 -4.376 -4.175 1.00 94.69 188 ASP A O 1
ATOM 1471 N N . LEU A 1 189 ? -3.522 -4.122 -3.414 1.00 93.06 189 LEU A N 1
ATOM 1472 C CA . LEU A 1 189 ? -3.168 -4.166 -2.006 1.00 93.06 189 LEU A CA 1
ATOM 1473 C C . LEU A 1 189 ? -2.481 -5.494 -1.655 1.00 93.06 189 LEU A C 1
ATOM 1475 O O . LEU A 1 189 ? -1.397 -5.484 -1.079 1.00 93.06 189 LEU A O 1
ATOM 1479 N N . TYR A 1 190 ? -3.042 -6.642 -2.035 1.00 95.50 190 TYR A N 1
ATOM 1480 C CA . TYR A 1 190 ? -2.437 -7.946 -1.758 1.00 95.50 190 TYR A CA 1
ATOM 1481 C C . TYR A 1 190 ? -1.077 -8.129 -2.449 1.00 95.50 190 TYR A C 1
ATOM 1483 O O . TYR A 1 190 ? -0.111 -8.545 -1.801 1.00 95.50 190 TYR A O 1
ATOM 1491 N N . ALA A 1 191 ? -0.973 -7.771 -3.732 1.00 95.25 191 ALA A N 1
ATOM 1492 C CA . ALA A 1 191 ? 0.254 -7.894 -4.518 1.00 95.25 191 ALA A CA 1
ATOM 1493 C C . ALA A 1 191 ? 1.411 -7.060 -3.941 1.00 95.25 191 ALA A C 1
ATOM 1495 O O . ALA A 1 191 ? 2.570 -7.487 -3.965 1.00 95.25 191 ALA A O 1
ATOM 1496 N N . SER A 1 192 ? 1.091 -5.903 -3.356 1.00 91.31 192 SER A N 1
ATOM 1497 C CA . SER A 1 192 ? 2.062 -5.037 -2.682 1.00 91.31 192 SER A CA 1
ATOM 1498 C C . SER A 1 192 ? 2.667 -5.675 -1.422 1.00 91.31 192 SER A C 1
ATOM 1500 O O . SER A 1 192 ? 3.788 -5.332 -1.042 1.00 91.31 192 SER A O 1
ATOM 1502 N N . TRP A 1 193 ? 1.972 -6.632 -0.792 1.00 90.00 193 TRP A N 1
ATOM 1503 C CA . TRP A 1 193 ? 2.361 -7.216 0.501 1.00 90.00 193 TRP A CA 1
ATOM 1504 C C . TRP A 1 193 ? 2.816 -8.668 0.461 1.00 90.00 193 TRP A C 1
ATOM 1506 O O . TRP A 1 193 ? 3.529 -9.098 1.372 1.00 90.00 193 TRP A O 1
ATOM 1516 N N . VAL A 1 194 ? 2.406 -9.439 -0.542 1.00 91.38 194 VAL A N 1
ATOM 1517 C CA . VAL A 1 194 ? 2.821 -10.838 -0.653 1.00 91.38 194 VAL A CA 1
ATOM 1518 C C . VAL A 1 194 ? 4.340 -10.913 -0.848 1.00 91.38 194 VAL A C 1
ATOM 1520 O O . VAL A 1 194 ? 4.917 -10.094 -1.550 1.00 91.38 194 VAL A O 1
ATOM 1523 N N . ALA A 1 195 ? 5.030 -11.831 -0.174 1.00 89.94 195 ALA A N 1
ATOM 1524 C CA . ALA A 1 195 ? 6.492 -11.926 -0.277 1.00 89.94 195 ALA A CA 1
ATOM 1525 C C . ALA A 1 195 ? 6.938 -12.792 -1.464 1.00 89.94 195 ALA A C 1
ATOM 1527 O O . ALA A 1 195 ? 7.988 -12.541 -2.051 1.00 89.94 195 ALA A O 1
ATOM 1528 N N . ASP A 1 196 ? 6.141 -13.806 -1.807 1.00 93.81 196 ASP A N 1
ATOM 1529 C CA . ASP A 1 196 ? 6.442 -14.738 -2.886 1.00 93.81 196 ASP A CA 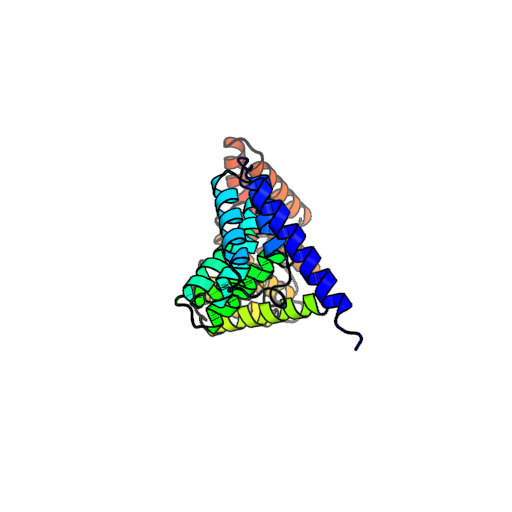1
ATOM 1530 C C . ASP A 1 196 ? 6.281 -14.061 -4.254 1.00 93.81 196 ASP A C 1
ATOM 1532 O O . ASP A 1 196 ? 5.216 -13.558 -4.610 1.00 93.81 196 ASP A O 1
ATOM 1536 N N . GLU A 1 197 ? 7.360 -14.035 -5.030 1.00 95.12 197 GLU A N 1
ATOM 1537 C CA . GLU A 1 197 ? 7.397 -13.339 -6.317 1.00 95.12 197 GLU A CA 1
ATOM 1538 C C . GLU A 1 197 ? 6.595 -14.043 -7.410 1.00 95.12 197 GLU A C 1
ATOM 1540 O O . GLU A 1 197 ? 6.091 -13.379 -8.317 1.00 95.12 197 GLU A O 1
ATOM 1545 N N . LYS A 1 198 ? 6.423 -15.367 -7.317 1.00 96.56 198 LYS A N 1
ATOM 1546 C CA . LYS A 1 198 ? 5.571 -16.110 -8.252 1.00 96.56 198 LYS A CA 1
ATOM 1547 C C . LYS A 1 198 ? 4.108 -15.784 -7.984 1.00 96.56 198 LYS A C 1
ATOM 1549 O O . LYS A 1 198 ? 3.355 -15.559 -8.926 1.00 96.56 198 LYS A O 1
ATOM 1554 N N . GLU A 1 199 ? 3.722 -15.690 -6.715 1.00 95.94 199 GLU A N 1
ATOM 1555 C CA . GLU A 1 199 ? 2.393 -15.240 -6.310 1.00 95.94 199 GLU A CA 1
ATOM 1556 C C . GLU A 1 199 ? 2.157 -13.780 -6.731 1.00 95.94 199 GLU A C 1
ATOM 1558 O O . GLU A 1 199 ? 1.136 -13.505 -7.360 1.00 95.94 199 GLU A O 1
ATOM 1563 N N . LYS A 1 200 ? 3.128 -12.864 -6.538 1.00 96.81 200 LYS A N 1
ATOM 1564 C CA . LYS A 1 200 ? 3.048 -11.492 -7.093 1.00 96.81 200 LYS A CA 1
ATOM 1565 C C . LYS A 1 200 ? 2.800 -11.492 -8.594 1.00 96.81 200 LYS A C 1
ATOM 1567 O O . LYS A 1 200 ? 1.953 -10.743 -9.072 1.00 96.81 200 LYS A O 1
ATOM 1572 N N . PHE A 1 201 ? 3.549 -12.305 -9.338 1.00 97.81 201 PHE A N 1
ATOM 1573 C CA . PHE A 1 201 ? 3.428 -12.376 -10.790 1.00 97.81 201 PHE A CA 1
ATOM 1574 C C . PHE A 1 201 ? 2.022 -12.810 -11.217 1.00 97.81 201 PHE A C 1
ATOM 1576 O O . PHE A 1 201 ? 1.446 -12.202 -12.120 1.00 97.81 201 PHE A O 1
ATOM 1583 N N . VAL A 1 202 ? 1.452 -13.822 -10.552 1.00 97.81 202 VAL A N 1
ATOM 1584 C CA . VAL A 1 202 ? 0.079 -14.285 -10.811 1.00 97.81 202 VAL A CA 1
ATOM 1585 C C . VAL A 1 202 ? -0.928 -13.170 -10.530 1.00 97.81 202 VAL A C 1
ATOM 1587 O O . VAL A 1 202 ? -1.750 -12.870 -11.393 1.00 97.81 202 VAL A O 1
ATOM 1590 N N . VAL A 1 203 ? -0.832 -12.506 -9.374 1.00 97.88 203 VAL A N 1
ATOM 1591 C CA . VAL A 1 203 ? -1.780 -11.448 -8.992 1.00 97.88 203 VAL A CA 1
ATOM 1592 C C . VAL A 1 203 ? -1.682 -10.245 -9.933 1.00 97.88 203 VAL A C 1
ATOM 1594 O O . VAL A 1 203 ? -2.702 -9.801 -10.452 1.00 97.88 203 VAL A O 1
ATOM 1597 N N . TYR A 1 204 ? -0.482 -9.740 -10.240 1.00 98.31 204 TYR A N 1
ATOM 1598 C CA . TYR A 1 204 ? -0.342 -8.623 -11.184 1.00 98.31 204 TYR A CA 1
ATOM 1599 C C . TYR A 1 204 ? -0.747 -8.992 -12.616 1.00 98.31 204 TYR A C 1
ATOM 1601 O O . TYR A 1 204 ? -1.238 -8.131 -13.348 1.00 98.31 204 TYR A O 1
ATOM 1609 N N . SER A 1 205 ? -0.581 -10.255 -13.024 1.00 98.25 205 SER A N 1
ATOM 1610 C CA . SER A 1 205 ? -1.099 -10.734 -14.310 1.00 98.25 205 SER A CA 1
ATOM 1611 C C . SER A 1 205 ? -2.625 -10.691 -14.336 1.00 98.25 205 SER A C 1
ATOM 1613 O O . SER A 1 205 ? -3.181 -10.175 -15.301 1.00 98.25 205 SER A O 1
ATOM 1615 N N . HIS A 1 206 ? -3.283 -11.115 -13.252 1.00 98.31 206 HIS A N 1
ATOM 1616 C CA . HIS A 1 206 ? -4.739 -11.016 -13.102 1.00 98.31 206 HIS A CA 1
ATOM 1617 C C . HIS A 1 206 ? -5.225 -9.561 -13.139 1.00 98.31 206 HIS A C 1
ATOM 1619 O O . HIS A 1 206 ? -6.136 -9.230 -13.892 1.00 98.31 206 HIS A O 1
ATOM 1625 N N . ILE A 1 207 ? -4.556 -8.645 -12.424 1.00 98.12 207 ILE A N 1
ATOM 1626 C CA . ILE A 1 207 ? -4.878 -7.205 -12.478 1.00 98.12 207 ILE A CA 1
ATOM 1627 C C . ILE A 1 207 ? -4.766 -6.673 -13.915 1.00 98.12 207 ILE A C 1
ATOM 1629 O O . ILE A 1 207 ? -5.650 -5.954 -14.375 1.00 98.12 207 ILE A O 1
ATOM 1633 N N . LYS A 1 208 ? -3.701 -7.041 -14.643 1.00 97.69 208 LYS A N 1
ATOM 1634 C CA . LYS A 1 208 ? -3.507 -6.662 -16.051 1.00 97.69 208 LYS A CA 1
ATOM 1635 C C . LYS A 1 208 ? -4.622 -7.198 -16.960 1.00 97.69 208 LYS A C 1
ATOM 1637 O O . LYS A 1 208 ? -4.953 -6.540 -17.943 1.00 97.69 208 LYS A O 1
ATOM 1642 N N . GLU A 1 209 ? -5.142 -8.393 -16.695 1.00 98.19 209 GLU A N 1
ATOM 1643 C CA . GLU A 1 209 ? -6.240 -8.986 -17.468 1.00 98.19 209 GLU A CA 1
ATOM 1644 C C . GLU A 1 209 ? -7.568 -8.267 -17.211 1.00 98.19 209 GLU A C 1
ATOM 1646 O O . GLU A 1 209 ? -8.308 -8.001 -18.159 1.00 98.19 209 GLU A O 1
ATOM 1651 N N . LEU A 1 210 ? -7.835 -7.901 -15.954 1.00 98.12 210 LEU A N 1
ATOM 1652 C CA . LEU A 1 210 ? -9.027 -7.150 -15.558 1.00 98.12 210 LEU A CA 1
ATOM 1653 C C . LEU A 1 210 ? -9.013 -5.704 -16.075 1.00 98.12 210 LEU A C 1
ATOM 1655 O O . LEU A 1 210 ? -10.033 -5.222 -16.567 1.00 98.12 210 LEU A O 1
ATOM 1659 N N . ASP A 1 211 ? -7.870 -5.018 -15.986 1.00 97.88 211 ASP A N 1
ATOM 1660 C CA . ASP A 1 211 ? -7.688 -3.669 -16.526 1.00 97.88 211 A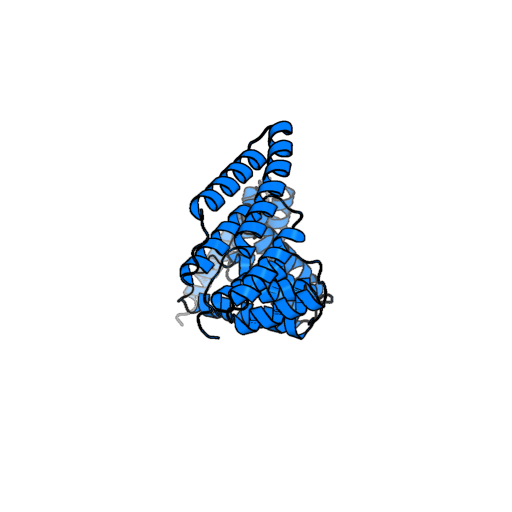SP A CA 1
ATOM 1661 C C . ASP A 1 211 ? -6.315 -3.511 -17.213 1.00 97.88 211 ASP A C 1
ATOM 1663 O O . ASP A 1 211 ? -5.306 -3.164 -16.582 1.00 97.88 211 ASP A O 1
ATOM 1667 N N . PRO A 1 212 ? -6.262 -3.703 -18.546 1.00 96.88 212 PRO A N 1
ATOM 1668 C CA . PRO A 1 212 ? -5.034 -3.560 -19.322 1.00 96.88 212 PRO A CA 1
ATOM 1669 C C . PRO A 1 212 ? -4.461 -2.138 -19.361 1.00 96.88 212 PRO A C 1
ATOM 1671 O O . PRO A 1 212 ? -3.318 -1.981 -19.807 1.00 96.88 212 PRO A O 1
ATOM 1674 N N . GLY A 1 213 ? -5.247 -1.127 -18.968 1.00 95.94 213 GLY A N 1
ATOM 1675 C CA . GLY A 1 213 ? -4.885 0.289 -18.985 1.00 95.94 213 GLY A CA 1
ATOM 1676 C C . GLY A 1 213 ? -4.131 0.755 -17.740 1.00 95.94 213 GLY A C 1
ATOM 1677 O O . GLY A 1 213 ? -3.583 1.861 -17.749 1.00 95.94 213 GLY A O 1
ATOM 1678 N N . LEU A 1 214 ? -4.056 -0.072 -16.691 1.00 94.06 214 LEU A N 1
ATOM 1679 C CA . LEU A 1 214 ? -3.287 0.243 -15.491 1.00 94.06 214 LEU A CA 1
ATOM 1680 C C . LEU A 1 214 ? -1.783 0.126 -15.761 1.00 94.06 214 LEU A C 1
ATOM 1682 O O . LEU A 1 214 ? -1.268 -0.926 -16.145 1.00 94.06 214 LEU A O 1
ATOM 1686 N N . SER A 1 215 ? -1.058 1.220 -15.525 1.00 93.81 215 SER A N 1
ATOM 1687 C CA . SER A 1 215 ? 0.389 1.292 -15.735 1.00 93.81 215 SER A CA 1
ATOM 1688 C C . SER A 1 215 ? 1.161 0.537 -14.638 1.00 93.81 215 SER A C 1
ATOM 1690 O O . SER A 1 215 ? 2.092 -0.205 -14.946 1.00 93.81 215 SER A O 1
ATOM 1692 N N . ALA A 1 216 ? 0.768 0.662 -13.367 1.00 93.19 216 ALA A N 1
ATOM 1693 C CA . ALA A 1 216 ? 1.511 0.091 -12.236 1.00 93.19 216 ALA A CA 1
ATOM 1694 C C . ALA A 1 216 ? 1.700 -1.446 -12.298 1.00 93.19 216 ALA A C 1
ATOM 1696 O O . ALA A 1 216 ? 2.833 -1.904 -12.124 1.00 93.19 216 ALA A O 1
ATOM 1697 N N . PRO A 1 217 ? 0.685 -2.267 -12.642 1.00 95.94 217 PRO A N 1
ATOM 1698 C CA . PRO A 1 217 ? 0.874 -3.710 -12.818 1.00 95.94 217 PRO A CA 1
ATOM 1699 C C . PRO A 1 217 ? 1.875 -4.056 -13.926 1.00 95.94 217 PRO A C 1
ATOM 1701 O O . PRO A 1 217 ? 2.642 -5.005 -13.786 1.00 95.94 217 PRO A O 1
ATOM 1704 N N . ARG A 1 218 ? 1.922 -3.270 -15.013 1.00 96.38 218 ARG A N 1
ATOM 1705 C CA . ARG A 1 218 ? 2.888 -3.452 -16.113 1.00 96.38 218 ARG A CA 1
ATOM 1706 C C . ARG A 1 218 ? 4.317 -3.244 -15.631 1.00 96.38 218 ARG A C 1
ATOM 1708 O O . ARG A 1 218 ? 5.193 -4.046 -15.939 1.00 96.38 218 ARG A O 1
ATOM 1715 N N . TYR A 1 219 ? 4.532 -2.200 -14.833 1.00 95.44 219 TYR A N 1
ATOM 1716 C CA . TYR A 1 219 ? 5.826 -1.931 -14.221 1.00 95.44 219 TYR A CA 1
ATOM 1717 C C . TYR A 1 219 ? 6.278 -3.097 -13.334 1.00 95.44 219 TYR A C 1
ATOM 1719 O O . TYR A 1 219 ? 7.367 -3.642 -13.523 1.00 95.44 219 TYR A O 1
ATOM 1727 N N . MET A 1 220 ? 5.407 -3.532 -12.420 1.00 96.62 220 MET A N 1
ATOM 1728 C CA . MET A 1 220 ? 5.717 -4.610 -11.480 1.00 96.62 220 MET A CA 1
ATOM 1729 C C . MET A 1 220 ? 5.966 -5.947 -12.187 1.00 96.62 220 MET A C 1
ATOM 1731 O O . MET A 1 220 ? 6.932 -6.636 -11.861 1.00 96.62 220 MET A O 1
ATOM 1735 N N . LEU A 1 221 ? 5.162 -6.297 -13.198 1.00 97.81 221 LEU A N 1
ATOM 1736 C CA . LEU A 1 221 ? 5.406 -7.476 -14.038 1.00 97.81 221 LEU A CA 1
ATOM 1737 C C . LEU A 1 221 ? 6.740 -7.381 -14.778 1.00 97.81 221 LEU A C 1
ATOM 1739 O O . LEU A 1 221 ? 7.470 -8.368 -14.832 1.00 97.81 221 LEU A O 1
ATOM 1743 N N . GLY A 1 222 ? 7.078 -6.205 -15.310 1.00 97.06 222 GLY A N 1
ATOM 1744 C CA . GLY A 1 222 ? 8.352 -5.963 -15.979 1.00 97.06 222 GLY A CA 1
ATOM 1745 C C . GLY A 1 222 ? 9.553 -6.259 -15.081 1.00 97.06 222 GLY A C 1
ATOM 1746 O O . GLY A 1 222 ? 10.450 -7.000 -15.481 1.00 97.06 222 GLY A O 1
ATOM 1747 N N . LEU A 1 223 ? 9.536 -5.760 -13.841 1.00 96.88 223 LEU A N 1
ATOM 1748 C CA . LEU A 1 223 ? 10.591 -6.033 -12.859 1.00 96.88 223 LEU A CA 1
ATOM 1749 C C . LEU A 1 223 ? 10.682 -7.514 -12.481 1.00 96.88 223 LEU A C 1
ATOM 1751 O O . LEU A 1 223 ? 11.782 -8.064 -12.439 1.00 96.88 223 LEU A O 1
ATOM 1755 N N . LEU A 1 224 ? 9.540 -8.159 -12.220 1.00 97.00 224 LEU A N 1
ATOM 1756 C CA . LEU A 1 224 ? 9.489 -9.583 -11.874 1.00 97.00 224 LEU A CA 1
ATOM 1757 C C . LEU A 1 224 ? 10.056 -10.449 -13.009 1.00 97.00 224 LEU A C 1
ATOM 1759 O O . LEU A 1 224 ? 10.820 -11.373 -12.748 1.00 97.00 224 LEU A O 1
ATOM 1763 N N . LEU A 1 225 ? 9.743 -10.116 -14.264 1.00 97.00 225 LEU A N 1
ATOM 1764 C CA . LEU A 1 225 ? 10.265 -10.811 -15.444 1.00 97.00 225 LEU A CA 1
ATOM 1765 C C . LEU A 1 225 ? 11.772 -10.612 -15.624 1.00 97.00 225 LEU A C 1
ATOM 1767 O O . LEU A 1 225 ? 12.474 -11.591 -15.866 1.00 97.00 225 LEU A O 1
ATOM 1771 N N . ILE A 1 226 ? 12.283 -9.383 -15.471 1.00 96.12 226 ILE A N 1
ATOM 1772 C CA . ILE A 1 226 ? 13.734 -9.120 -15.526 1.00 96.12 226 ILE A CA 1
ATOM 1773 C C . ILE A 1 226 ? 14.443 -9.915 -14.427 1.00 96.12 226 ILE A C 1
ATOM 1775 O O . ILE A 1 226 ? 15.456 -10.558 -14.687 1.00 96.12 226 ILE A O 1
ATOM 1779 N N . LYS A 1 227 ? 13.894 -9.923 -13.208 1.00 94.81 227 LYS A N 1
ATOM 1780 C CA . LYS A 1 227 ? 14.466 -10.665 -12.082 1.00 94.81 227 LYS A CA 1
ATOM 1781 C C . LYS A 1 227 ? 14.474 -12.184 -12.304 1.00 94.81 227 LYS A C 1
ATOM 1783 O O . LYS A 1 227 ? 15.435 -12.837 -11.909 1.00 94.81 227 LYS A O 1
ATOM 1788 N N . ASP A 1 228 ? 13.449 -12.721 -12.967 1.00 94.75 228 ASP A N 1
ATOM 1789 C CA . ASP A 1 228 ? 13.346 -14.130 -13.391 1.00 94.75 228 ASP A CA 1
ATOM 1790 C C . ASP A 1 228 ? 14.205 -14.451 -14.637 1.00 94.75 228 ASP A C 1
ATOM 1792 O O . ASP A 1 228 ? 14.146 -15.555 -15.172 1.00 94.75 228 ASP A O 1
ATOM 1796 N N . GLY A 1 229 ? 14.997 -13.491 -15.134 1.00 93.69 229 GLY A N 1
ATOM 1797 C CA . GLY A 1 229 ? 15.886 -13.663 -16.287 1.00 93.69 229 GLY A CA 1
ATOM 1798 C C . GLY A 1 229 ? 15.193 -13.599 -17.653 1.00 93.69 229 GLY A C 1
ATOM 1799 O O . GLY A 1 229 ? 15.856 -13.786 -18.670 1.00 93.69 229 GLY A O 1
ATOM 1800 N N . LYS A 1 230 ? 13.887 -13.301 -17.700 1.00 95.25 230 LYS A N 1
ATOM 1801 C CA . LYS A 1 230 ? 13.095 -13.093 -18.927 1.00 95.25 230 LYS A CA 1
ATOM 1802 C C . LYS A 1 230 ? 13.183 -11.634 -19.370 1.00 95.25 230 LYS A C 1
ATOM 1804 O O . LYS A 1 230 ? 12.185 -10.902 -19.356 1.00 95.25 230 LYS A O 1
ATOM 1809 N N . ILE A 1 231 ? 14.391 -11.200 -19.719 1.00 94.94 231 ILE A N 1
ATOM 1810 C CA . ILE A 1 231 ? 14.742 -9.784 -19.858 1.00 94.94 231 ILE A CA 1
ATOM 1811 C C . ILE A 1 231 ? 13.908 -9.117 -20.954 1.00 94.94 231 ILE A C 1
ATOM 1813 O O . ILE A 1 231 ? 13.275 -8.093 -20.694 1.00 94.94 231 ILE A O 1
ATOM 1817 N N . ASP A 1 232 ? 13.817 -9.727 -22.137 1.00 94.19 232 ASP A N 1
ATOM 1818 C CA . ASP A 1 232 ? 13.076 -9.165 -23.276 1.00 94.19 232 ASP A CA 1
ATOM 1819 C C . ASP A 1 232 ? 11.576 -8.994 -22.975 1.00 94.19 232 ASP A C 1
ATOM 1821 O O . ASP A 1 232 ? 10.961 -7.971 -23.298 1.00 94.19 232 ASP A O 1
ATOM 1825 N N . SER A 1 233 ? 10.976 -9.982 -22.303 1.00 95.44 233 SER A N 1
ATOM 1826 C CA . SER A 1 233 ? 9.570 -9.907 -21.886 1.00 95.44 233 SER A CA 1
ATOM 1827 C C . SER A 1 233 ? 9.358 -8.816 -20.838 1.00 95.44 233 SER A C 1
ATOM 1829 O O . SER A 1 233 ? 8.369 -8.084 -20.901 1.00 95.44 233 SER A O 1
ATOM 1831 N N . GLY A 1 234 ? 10.296 -8.678 -19.900 1.00 96.06 234 GLY A N 1
ATOM 1832 C CA . GLY A 1 234 ? 10.251 -7.632 -18.889 1.00 96.06 234 GLY A CA 1
ATOM 1833 C C . GLY A 1 234 ? 10.380 -6.233 -19.489 1.00 96.06 234 GLY A C 1
ATOM 1834 O O . GLY A 1 234 ? 9.544 -5.376 -19.209 1.00 96.06 234 GLY A O 1
ATOM 1835 N N . ILE A 1 235 ? 11.338 -6.022 -20.397 1.00 95.44 235 ILE A N 1
ATOM 1836 C CA . ILE A 1 235 ? 11.509 -4.765 -21.143 1.00 95.44 235 ILE A CA 1
ATOM 1837 C C . ILE A 1 235 ? 10.226 -4.384 -21.885 1.00 95.44 235 ILE A C 1
ATOM 1839 O O . ILE A 1 235 ? 9.820 -3.222 -21.848 1.00 95.44 235 ILE A O 1
ATOM 1843 N N . LYS A 1 236 ? 9.542 -5.348 -22.510 1.00 95.69 236 LYS A N 1
ATOM 1844 C CA . LYS A 1 236 ? 8.271 -5.094 -23.200 1.00 95.69 236 LYS A CA 1
ATOM 1845 C C . LYS A 1 236 ? 7.173 -4.590 -22.254 1.00 95.69 236 LYS A C 1
ATOM 1847 O O . LYS A 1 236 ? 6.434 -3.665 -22.608 1.00 95.69 236 LYS A O 1
ATOM 1852 N N . GLU A 1 237 ? 7.052 -5.172 -21.061 1.00 97.06 237 GLU A N 1
ATOM 1853 C CA . GLU A 1 237 ? 6.086 -4.710 -20.053 1.00 97.06 237 GLU A CA 1
ATOM 1854 C C . GLU A 1 237 ? 6.469 -3.321 -19.508 1.00 97.06 237 GLU A C 1
ATOM 1856 O O . GLU A 1 237 ? 5.603 -2.449 -19.425 1.00 97.06 237 GLU A O 1
ATOM 1861 N N . ILE A 1 238 ? 7.760 -3.053 -19.263 1.00 95.62 238 ILE A N 1
ATOM 1862 C CA . ILE A 1 238 ? 8.260 -1.718 -18.881 1.00 95.62 238 ILE A CA 1
ATOM 1863 C C . ILE A 1 238 ? 7.977 -0.682 -19.981 1.00 95.62 238 ILE A C 1
ATOM 1865 O O . ILE A 1 238 ? 7.489 0.408 -19.691 1.00 95.62 238 ILE A O 1
ATOM 1869 N N . GLY A 1 239 ? 8.204 -1.008 -21.255 1.00 93.69 239 GLY A N 1
ATOM 1870 C CA . GLY A 1 239 ? 7.880 -0.121 -22.376 1.00 93.69 239 GLY A CA 1
ATOM 1871 C C . GLY A 1 239 ? 6.384 0.204 -22.452 1.00 93.69 239 GLY A C 1
ATOM 1872 O O . GLY A 1 239 ? 6.000 1.354 -22.676 1.00 93.69 239 GLY A O 1
ATOM 1873 N N . THR A 1 240 ? 5.532 -0.790 -22.184 1.00 94.12 240 THR A N 1
ATOM 1874 C CA . THR A 1 240 ? 4.076 -0.594 -22.096 1.00 94.12 240 THR A CA 1
ATOM 1875 C C . THR A 1 240 ? 3.716 0.306 -20.913 1.00 94.12 240 THR A C 1
ATOM 1877 O O . THR A 1 240 ? 2.957 1.259 -21.093 1.00 94.12 240 THR A O 1
ATOM 1880 N N . TRP A 1 241 ? 4.302 0.074 -19.734 1.00 93.62 241 TRP A N 1
ATOM 1881 C CA . TRP A 1 241 ? 4.153 0.950 -18.569 1.00 93.62 241 TRP A CA 1
ATOM 1882 C C . TRP A 1 241 ? 4.491 2.407 -18.916 1.00 93.62 241 TRP A C 1
ATOM 1884 O O . TRP A 1 241 ? 3.660 3.285 -18.693 1.00 93.62 241 TRP A O 1
ATOM 1894 N N . ILE A 1 242 ? 5.644 2.668 -19.547 1.00 91.00 242 ILE A N 1
ATOM 1895 C CA . ILE A 1 242 ? 6.062 4.022 -19.950 1.00 91.00 242 ILE A CA 1
ATOM 1896 C C . ILE A 1 242 ? 4.998 4.687 -20.835 1.00 91.00 242 ILE A C 1
ATOM 1898 O O . ILE A 1 242 ? 4.705 5.872 -20.651 1.00 91.00 242 ILE A O 1
ATOM 1902 N N . SER A 1 243 ? 4.404 3.937 -21.769 1.00 90.69 243 SER A N 1
ATOM 1903 C CA . SER A 1 243 ? 3.378 4.453 -22.685 1.00 90.69 243 SER A CA 1
ATOM 1904 C C . SER A 1 243 ? 2.044 4.786 -22.002 1.00 90.69 243 SER A C 1
ATOM 1906 O O . SER A 1 243 ? 1.378 5.737 -22.409 1.00 90.69 243 SER A O 1
ATOM 1908 N N . LEU A 1 244 ? 1.671 4.032 -20.961 1.00 91.19 244 LEU A N 1
ATOM 1909 C CA . LEU A 1 244 ? 0.421 4.211 -20.215 1.00 91.19 244 LEU A CA 1
ATOM 1910 C C . LEU A 1 244 ? 0.547 5.234 -19.081 1.00 91.19 244 LEU A C 1
ATOM 1912 O O . LEU A 1 244 ? -0.442 5.860 -18.705 1.00 91.19 244 LEU A O 1
ATOM 1916 N N . GLU A 1 245 ? 1.748 5.400 -18.529 1.00 86.75 245 GLU A N 1
ATOM 1917 C CA . GLU A 1 245 ? 2.001 6.236 -17.362 1.00 86.75 245 GLU A CA 1
ATOM 1918 C C . GLU A 1 245 ? 1.732 7.720 -17.666 1.00 86.75 245 GLU A C 1
ATOM 1920 O O . GLU A 1 245 ? 2.390 8.334 -18.514 1.00 86.75 245 GLU A O 1
ATOM 1925 N N . LYS A 1 246 ? 0.756 8.302 -16.964 1.00 81.94 246 LYS A N 1
ATOM 1926 C CA . LYS A 1 246 ? 0.338 9.704 -17.129 1.00 81.94 246 LYS A CA 1
ATOM 1927 C C . LYS A 1 246 ? 0.984 10.627 -16.099 1.00 81.94 246 LYS A C 1
ATOM 1929 O O . LYS A 1 246 ? 1.053 11.829 -16.347 1.00 81.94 246 LYS A O 1
ATOM 1934 N N . ALA A 1 247 ? 1.422 10.090 -14.959 1.00 67.62 247 ALA A N 1
ATOM 1935 C CA . ALA A 1 247 ? 1.995 10.873 -13.878 1.00 67.62 247 ALA A CA 1
ATOM 1936 C C . ALA A 1 247 ? 3.500 11.084 -14.085 1.00 67.62 247 ALA A C 1
ATOM 1938 O O . ALA A 1 247 ? 4.222 10.225 -14.594 1.00 67.62 247 ALA A O 1
ATOM 1939 N N . SER A 1 248 ? 3.963 12.269 -13.700 1.00 61.50 248 SER A N 1
ATOM 1940 C CA . SER A 1 248 ? 5.312 12.749 -13.987 1.00 61.50 248 SER A CA 1
ATOM 1941 C C . SER A 1 248 ? 6.336 12.505 -12.880 1.00 61.50 248 SER A C 1
ATOM 1943 O O . SER A 1 248 ? 7.527 12.499 -13.144 1.00 61.50 248 SER A O 1
ATOM 1945 N N . SER A 1 249 ? 5.910 12.313 -11.632 1.00 60.28 249 SER A N 1
ATOM 1946 C CA . SER A 1 249 ? 6.839 12.281 -10.492 1.00 60.28 249 SER A CA 1
ATOM 1947 C C . SER A 1 249 ? 7.413 10.896 -10.185 1.00 60.28 249 SER A C 1
ATOM 1949 O O . SER A 1 249 ? 8.455 10.791 -9.549 1.00 60.28 249 SER A O 1
ATOM 1951 N N . SER A 1 250 ? 6.783 9.813 -10.645 1.00 66.12 250 SER A N 1
ATOM 1952 C CA . SER A 1 250 ? 7.166 8.455 -10.240 1.00 66.12 250 SER A CA 1
ATOM 1953 C C . SER A 1 250 ? 8.226 7.802 -11.138 1.00 66.12 250 SER A C 1
ATOM 1955 O O . SER A 1 250 ? 8.967 6.932 -10.677 1.00 66.12 250 SER A O 1
ATOM 1957 N N . ALA A 1 251 ? 8.375 8.226 -12.403 1.00 62.25 251 ALA A N 1
ATOM 1958 C CA . ALA A 1 251 ? 9.261 7.512 -13.330 1.00 62.25 251 ALA A CA 1
ATOM 1959 C C . ALA A 1 251 ? 10.757 7.658 -13.021 1.00 62.25 251 ALA A C 1
ATOM 1961 O O . ALA A 1 251 ? 11.516 6.796 -13.451 1.00 62.25 251 ALA A O 1
ATOM 1962 N N . GLY A 1 252 ? 11.187 8.680 -12.271 1.00 67.75 252 GLY A N 1
ATOM 1963 C CA . GLY A 1 252 ? 12.590 8.802 -11.861 1.00 67.75 252 GLY A CA 1
ATOM 1964 C C . GLY A 1 252 ? 13.017 7.746 -10.846 1.00 67.75 252 GLY A C 1
ATOM 1965 O O . GLY A 1 252 ? 14.063 7.122 -11.003 1.00 67.75 252 GLY A O 1
ATOM 1966 N N . GLY A 1 253 ? 12.165 7.455 -9.859 1.00 77.94 253 GLY A N 1
ATOM 1967 C CA . GLY A 1 253 ? 12.398 6.330 -8.951 1.00 77.94 253 GLY A CA 1
ATOM 1968 C C . GLY A 1 253 ? 12.354 4.987 -9.684 1.00 77.94 253 GLY A C 1
ATOM 1969 O O . GLY A 1 253 ? 13.172 4.105 -9.434 1.00 77.94 253 GLY A O 1
ATOM 1970 N N . TYR A 1 254 ? 11.431 4.846 -10.636 1.00 83.75 254 TYR A N 1
ATOM 1971 C CA . TYR A 1 254 ? 11.242 3.600 -11.372 1.00 83.75 254 TYR A CA 1
ATOM 1972 C C . TYR A 1 254 ? 12.344 3.302 -12.395 1.00 83.75 254 TYR A C 1
ATOM 1974 O O . TYR A 1 254 ? 12.767 2.154 -12.515 1.00 83.75 254 TYR A O 1
ATOM 1982 N N . SER A 1 255 ? 12.854 4.308 -13.109 1.00 85.44 255 SER A N 1
ATOM 1983 C CA . SER A 1 255 ? 13.944 4.119 -14.073 1.00 85.44 255 SER A CA 1
ATOM 1984 C C . SER A 1 255 ? 15.223 3.644 -13.386 1.00 85.44 255 SER A C 1
ATOM 1986 O O . SER A 1 255 ? 15.874 2.730 -13.895 1.00 85.44 255 SER A O 1
ATOM 1988 N N . ARG A 1 256 ? 15.524 4.170 -12.190 1.00 90.56 256 ARG A N 1
ATOM 1989 C CA . ARG A 1 256 ? 16.642 3.710 -11.357 1.00 90.56 256 ARG A CA 1
ATOM 1990 C C . ARG A 1 256 ? 16.542 2.217 -11.047 1.00 90.56 256 ARG A C 1
ATOM 1992 O O . ARG A 1 256 ? 17.478 1.472 -11.314 1.00 90.56 256 ARG A O 1
ATOM 1999 N N . VAL A 1 257 ? 15.386 1.769 -10.554 1.00 92.75 257 VAL A N 1
ATOM 2000 C CA . VAL A 1 257 ? 15.157 0.355 -10.211 1.00 92.75 257 VAL A CA 1
ATOM 2001 C C . VAL A 1 257 ? 15.263 -0.543 -11.447 1.00 92.75 257 VAL A C 1
ATOM 2003 O O . VAL A 1 257 ? 15.870 -1.608 -11.375 1.00 92.75 257 VAL A O 1
ATOM 2006 N N . VAL A 1 258 ? 14.737 -0.115 -12.601 1.00 94.25 258 VAL A N 1
ATOM 2007 C CA . VAL A 1 258 ? 14.880 -0.865 -13.862 1.00 94.25 258 VAL A CA 1
ATOM 2008 C C . VAL A 1 258 ? 16.353 -1.011 -14.249 1.00 94.25 258 VAL A C 1
ATOM 2010 O O . VAL A 1 258 ? 16.792 -2.117 -14.557 1.00 94.25 258 VAL A O 1
ATOM 2013 N N . VAL A 1 259 ? 17.130 0.075 -14.201 1.00 94.25 259 VAL A N 1
ATOM 2014 C CA . VAL A 1 259 ? 18.572 0.059 -14.500 1.00 94.25 259 VAL A CA 1
ATOM 2015 C C . VAL A 1 259 ? 19.327 -0.876 -13.550 1.00 94.25 259 VAL A C 1
ATOM 2017 O O . VAL A 1 259 ? 20.125 -1.690 -14.012 1.00 94.25 259 VAL A O 1
ATOM 2020 N N . GLU A 1 260 ? 19.044 -0.810 -12.247 1.00 93.88 260 GLU A N 1
ATOM 2021 C CA . GLU A 1 260 ? 19.639 -1.689 -11.232 1.00 93.88 260 GLU A CA 1
ATOM 2022 C C . GLU A 1 260 ? 19.321 -3.172 -11.504 1.00 93.88 260 GLU A C 1
ATOM 2024 O O . GLU A 1 260 ? 20.213 -4.021 -11.452 1.00 93.88 260 GLU A O 1
ATOM 2029 N N . TYR A 1 261 ? 18.070 -3.493 -11.852 1.00 94.69 261 TYR A N 1
ATOM 2030 C CA . TYR A 1 261 ? 17.642 -4.866 -12.143 1.00 94.69 261 TYR A CA 1
ATOM 2031 C C . TYR A 1 261 ? 18.283 -5.408 -13.423 1.00 94.69 261 TYR A C 1
ATOM 2033 O O . TYR A 1 261 ? 18.735 -6.551 -13.445 1.00 94.69 261 TYR A O 1
ATOM 2041 N N . LEU A 1 262 ? 18.366 -4.594 -14.478 1.00 94.88 262 LEU A N 1
ATOM 2042 C CA . LEU A 1 262 ? 19.041 -4.977 -15.717 1.00 94.88 262 LEU A CA 1
ATOM 2043 C C . LEU A 1 262 ? 20.544 -5.204 -15.473 1.00 94.88 262 LEU A C 1
ATOM 2045 O O . LEU A 1 262 ? 21.094 -6.226 -15.889 1.00 94.88 262 LEU A O 1
ATOM 2049 N N . ALA A 1 263 ? 21.203 -4.320 -14.718 1.00 93.88 263 ALA A N 1
ATOM 2050 C CA . ALA A 1 263 ? 22.609 -4.478 -14.350 1.00 93.88 263 ALA A CA 1
ATOM 2051 C C . ALA A 1 263 ? 22.861 -5.765 -13.542 1.00 93.88 263 ALA A C 1
ATOM 2053 O O . ALA A 1 263 ? 23.823 -6.482 -13.823 1.00 93.88 263 ALA A O 1
ATOM 2054 N N . ALA A 1 264 ? 21.970 -6.110 -12.604 1.00 94.44 264 ALA A N 1
ATOM 2055 C CA . ALA A 1 264 ? 22.043 -7.360 -11.841 1.00 94.44 264 ALA A CA 1
ATOM 2056 C C . ALA A 1 264 ? 21.952 -8.618 -12.729 1.00 94.44 264 ALA A C 1
ATOM 2058 O O . ALA A 1 264 ? 22.499 -9.660 -12.374 1.00 94.44 264 ALA A O 1
ATOM 2059 N N . GLN A 1 265 ? 21.323 -8.512 -13.903 1.00 94.38 265 GLN A N 1
ATOM 2060 C CA . GLN A 1 265 ? 21.247 -9.568 -14.920 1.00 94.38 265 GLN A CA 1
ATOM 2061 C C . GLN A 1 265 ? 22.364 -9.472 -15.976 1.00 94.38 265 GLN A C 1
ATOM 2063 O O . GLN A 1 265 ? 22.266 -10.072 -17.043 1.00 94.38 265 GLN A O 1
ATOM 2068 N N . SER A 1 266 ? 23.433 -8.707 -15.715 1.00 93.75 266 SER A N 1
ATOM 2069 C CA . SER A 1 266 ? 24.521 -8.447 -16.679 1.00 93.75 266 SER A CA 1
ATOM 2070 C C . SER A 1 266 ? 24.045 -7.819 -18.003 1.00 93.75 266 SER A C 1
ATOM 2072 O O . SER A 1 266 ? 24.691 -7.952 -19.043 1.00 93.75 266 SER A O 1
ATOM 2074 N N . CYS A 1 267 ? 22.918 -7.109 -17.962 1.00 94.00 267 CYS A N 1
ATOM 2075 C CA . CYS A 1 267 ? 22.272 -6.436 -19.080 1.00 94.00 267 CYS A CA 1
ATOM 2076 C C . CYS A 1 267 ? 22.440 -4.920 -18.903 1.00 94.00 267 CYS A C 1
ATOM 2078 O O . CYS A 1 267 ? 21.559 -4.218 -18.424 1.00 94.00 267 CYS A O 1
ATOM 2080 N N . VAL A 1 268 ? 23.627 -4.392 -19.204 1.00 93.06 268 VAL A N 1
ATOM 2081 C CA . VAL A 1 268 ? 23.939 -2.984 -18.903 1.00 93.06 268 VAL A CA 1
ATOM 2082 C C . VAL A 1 268 ? 23.302 -2.056 -19.935 1.00 93.06 268 VAL A C 1
ATOM 2084 O O . VAL A 1 268 ? 23.645 -2.107 -21.117 1.00 93.06 268 VAL A O 1
ATOM 2087 N N . LEU A 1 269 ? 22.410 -1.170 -19.483 1.00 93.88 269 LEU A N 1
ATOM 2088 C CA . LEU A 1 269 ? 21.835 -0.121 -20.322 1.00 93.88 269 LEU A CA 1
ATOM 2089 C C . LEU A 1 269 ? 22.898 0.944 -20.648 1.00 93.88 269 LEU A C 1
ATOM 2091 O O . LEU A 1 269 ? 23.456 1.543 -19.725 1.00 93.88 269 LEU A O 1
ATOM 2095 N N . PRO A 1 270 ? 23.183 1.226 -21.934 1.00 92.75 270 PRO A N 1
ATOM 2096 C CA . PRO A 1 270 ? 24.098 2.300 -22.299 1.00 92.75 270 PRO A CA 1
ATOM 2097 C C . PRO A 1 270 ? 23.636 3.645 -21.727 1.00 92.75 270 PRO A C 1
ATOM 2099 O O . PRO A 1 270 ? 22.480 4.037 -21.893 1.00 92.75 270 PRO A O 1
ATOM 2102 N N . GLY A 1 271 ? 24.545 4.347 -21.046 1.00 92.25 271 GLY A N 1
ATOM 2103 C CA . GLY A 1 271 ? 24.225 5.612 -20.381 1.00 92.25 271 GLY A CA 1
ATOM 2104 C C . GLY A 1 271 ? 23.333 5.459 -19.144 1.00 92.25 271 GLY A C 1
ATOM 2105 O O . GLY A 1 271 ? 22.585 6.375 -18.834 1.00 92.25 271 GLY A O 1
ATOM 2106 N N . ALA A 1 272 ? 23.382 4.318 -18.446 1.00 91.69 272 ALA A N 1
ATOM 2107 C CA . ALA A 1 272 ? 22.640 4.067 -17.206 1.00 91.69 272 ALA A CA 1
ATOM 2108 C C . ALA A 1 272 ? 22.655 5.253 -16.216 1.00 91.69 272 ALA A C 1
ATOM 2110 O O . ALA A 1 272 ? 21.592 5.686 -15.779 1.00 91.69 272 ALA A O 1
ATOM 2111 N N . GLU A 1 273 ? 23.836 5.807 -15.915 1.00 90.56 273 GLU A N 1
ATOM 2112 C CA . GLU A 1 273 ? 24.001 6.969 -15.021 1.00 90.56 273 GLU A CA 1
ATOM 2113 C C . GLU A 1 273 ? 23.284 8.215 -15.546 1.00 90.56 273 GLU A C 1
ATOM 2115 O O . GLU A 1 273 ? 22.493 8.817 -14.827 1.00 90.56 273 GLU A O 1
ATOM 2120 N N . MET A 1 274 ? 23.439 8.515 -16.838 1.00 94.12 274 MET A N 1
ATOM 2121 C CA . MET A 1 274 ? 22.762 9.639 -17.491 1.00 94.12 274 MET A CA 1
ATOM 2122 C C . MET A 1 274 ? 21.236 9.564 -17.337 1.00 94.12 274 MET A C 1
ATOM 2124 O O . MET A 1 274 ? 20.597 10.595 -17.145 1.00 94.12 274 MET A O 1
ATOM 2128 N N . TRP A 1 275 ? 20.628 8.374 -17.420 1.00 91.25 275 TRP A N 1
ATOM 2129 C CA . TRP A 1 275 ? 19.180 8.237 -17.222 1.00 91.25 275 TRP A CA 1
ATOM 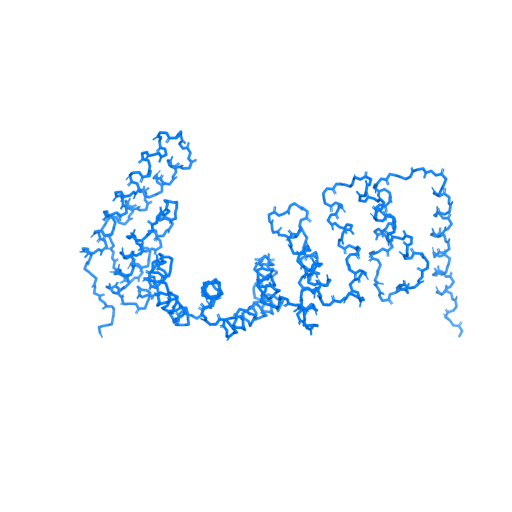2130 C C . TRP A 1 275 ? 18.764 8.549 -15.786 1.00 91.25 275 TRP A C 1
ATOM 2132 O O . TRP A 1 275 ? 17.764 9.239 -15.587 1.00 91.25 275 TRP A O 1
ATOM 2142 N N . MET A 1 276 ? 19.522 8.058 -14.803 1.00 88.69 276 MET A N 1
ATOM 2143 C CA . MET A 1 276 ? 19.251 8.305 -13.385 1.00 88.69 276 MET A CA 1
ATOM 2144 C C . MET A 1 276 ? 19.348 9.799 -13.064 1.00 88.69 276 MET A C 1
ATOM 2146 O O . MET A 1 276 ? 18.410 10.352 -12.489 1.00 88.69 276 MET A O 1
ATOM 2150 N N . ASP A 1 277 ? 20.421 10.452 -13.512 1.00 90.19 277 ASP A N 1
ATOM 2151 C CA . ASP A 1 277 ? 20.652 11.882 -13.295 1.00 90.19 277 ASP A CA 1
ATOM 2152 C C . ASP A 1 277 ? 19.581 12.725 -13.993 1.00 90.19 277 ASP A C 1
ATOM 2154 O O . ASP A 1 277 ? 18.925 13.550 -13.362 1.00 90.19 277 ASP A O 1
ATOM 2158 N N . ARG A 1 278 ? 19.296 12.444 -15.272 1.00 91.12 278 ARG A N 1
ATOM 2159 C CA . ARG A 1 278 ? 18.304 13.205 -16.045 1.00 91.12 278 ARG A CA 1
ATOM 2160 C C . ARG A 1 278 ? 16.912 13.146 -15.423 1.00 91.12 278 ARG A C 1
ATOM 2162 O O . ARG A 1 278 ? 16.238 14.168 -15.343 1.00 91.12 278 ARG A O 1
ATOM 2169 N N . PHE A 1 279 ? 16.445 11.973 -14.989 1.00 89.81 279 PHE A N 1
ATOM 2170 C CA . PHE A 1 279 ? 15.133 11.892 -14.343 1.00 89.81 279 PHE A CA 1
ATOM 2171 C C . PHE A 1 279 ? 15.112 12.543 -12.954 1.00 89.81 279 PHE A C 1
ATOM 2173 O O . PHE A 1 279 ? 14.065 13.058 -12.558 1.00 89.81 279 PHE A O 1
ATOM 2180 N N . MET A 1 280 ? 16.234 12.533 -12.229 1.00 87.94 280 MET A N 1
ATOM 2181 C CA . MET A 1 280 ? 16.365 13.223 -10.946 1.00 87.94 280 MET A CA 1
ATOM 2182 C C . MET A 1 280 ? 16.297 14.742 -11.126 1.00 87.94 280 MET A C 1
ATOM 2184 O O . MET A 1 280 ? 15.497 15.391 -10.453 1.00 87.94 280 MET A O 1
ATOM 2188 N N . ASP A 1 281 ? 17.046 15.285 -12.086 1.00 88.44 281 ASP A N 1
ATOM 2189 C CA . ASP A 1 281 ? 17.057 16.712 -12.418 1.00 88.44 281 ASP A CA 1
ATOM 2190 C C . ASP A 1 281 ? 15.667 17.199 -12.845 1.00 88.44 281 ASP A C 1
ATOM 2192 O O . ASP A 1 281 ? 15.172 18.212 -12.343 1.00 88.44 281 ASP A O 1
ATOM 2196 N N . ILE A 1 282 ? 14.991 16.438 -13.714 1.00 88.19 282 ILE A N 1
ATOM 2197 C CA . ILE A 1 282 ? 13.613 16.729 -14.131 1.00 88.19 282 ILE A CA 1
ATOM 2198 C C . ILE A 1 282 ? 12.670 16.713 -12.921 1.00 88.19 282 ILE A C 1
ATOM 2200 O O . ILE A 1 282 ? 11.877 17.639 -12.753 1.00 88.19 282 ILE A O 1
ATOM 2204 N N . GLY A 1 283 ? 12.757 15.693 -12.058 1.00 85.69 283 GLY A N 1
ATOM 2205 C CA . GLY A 1 283 ? 11.938 15.598 -10.846 1.00 85.69 283 GLY A CA 1
ATOM 2206 C C . GLY A 1 283 ? 12.132 16.803 -9.922 1.00 85.69 283 GLY A C 1
ATOM 2207 O O . GLY A 1 283 ? 11.158 17.444 -9.525 1.00 85.69 283 GLY A O 1
ATOM 2208 N N . MET A 1 284 ? 13.386 17.182 -9.669 1.00 85.56 284 MET A N 1
ATOM 2209 C CA . MET A 1 284 ? 13.728 18.355 -8.864 1.00 85.56 284 MET A CA 1
ATOM 2210 C C . MET A 1 284 ? 13.199 19.661 -9.465 1.00 85.56 284 MET A C 1
ATOM 2212 O O . MET A 1 284 ? 12.698 20.510 -8.721 1.00 85.56 284 MET A O 1
ATOM 2216 N N . ALA A 1 285 ? 13.291 19.832 -10.787 1.00 84.75 285 ALA A N 1
ATOM 2217 C CA . ALA A 1 285 ? 12.769 21.007 -11.483 1.00 84.75 285 ALA A CA 1
ATOM 2218 C C . ALA A 1 285 ? 11.238 21.098 -11.385 1.00 84.75 285 ALA A C 1
ATOM 2220 O O . ALA A 1 285 ? 10.684 22.186 -11.222 1.00 84.75 285 ALA A O 1
ATOM 2221 N N . MET A 1 286 ? 10.547 19.958 -11.439 1.00 84.94 286 MET A N 1
ATOM 2222 C CA . MET A 1 286 ? 9.091 19.892 -11.325 1.00 84.94 286 MET A CA 1
ATOM 2223 C C . MET A 1 286 ? 8.566 20.172 -9.912 1.00 84.94 286 MET A C 1
ATOM 2225 O O . MET A 1 286 ? 7.474 20.726 -9.781 1.00 84.94 286 MET A O 1
ATOM 2229 N N . GLU A 1 287 ? 9.309 19.782 -8.874 1.00 84.44 287 GLU A N 1
ATOM 2230 C CA . GLU A 1 287 ? 8.929 19.993 -7.470 1.00 84.44 287 GLU A CA 1
ATOM 2231 C C . GLU A 1 287 ? 9.225 21.416 -6.979 1.00 84.44 287 GLU A C 1
ATOM 2233 O O . GLU A 1 287 ? 8.433 21.980 -6.227 1.00 84.44 287 GLU A O 1
ATOM 2238 N N . ASN A 1 288 ? 10.342 22.007 -7.417 1.00 81.88 288 ASN A N 1
ATOM 2239 C CA . ASN A 1 288 ? 10.849 23.276 -6.878 1.00 81.88 288 ASN A CA 1
ATOM 2240 C C . ASN A 1 288 ? 10.679 24.478 -7.825 1.00 81.88 288 ASN A C 1
ATOM 2242 O O . ASN A 1 288 ? 11.063 25.596 -7.477 1.00 81.88 288 ASN A O 1
ATOM 2246 N N . GLY A 1 289 ? 10.155 24.262 -9.032 1.00 75.25 289 GLY A N 1
ATOM 2247 C CA . GLY A 1 289 ? 10.041 25.288 -10.064 1.00 75.25 289 GLY A CA 1
ATOM 2248 C C . GLY A 1 289 ? 8.824 26.208 -9.919 1.00 75.25 289 GLY A C 1
ATOM 2249 O O . GLY A 1 289 ? 7.745 25.790 -9.499 1.00 75.25 289 GLY A O 1
ATOM 2250 N N . ASP A 1 290 ? 8.976 27.460 -10.368 1.00 84.31 290 ASP A N 1
ATOM 2251 C CA . ASP A 1 290 ? 7.848 28.300 -10.805 1.00 84.31 290 ASP A CA 1
ATOM 2252 C C . ASP A 1 290 ? 6.981 27.509 -11.818 1.00 84.31 290 ASP A C 1
ATOM 2254 O O . ASP A 1 290 ? 7.527 26.674 -12.548 1.00 84.31 290 ASP A O 1
ATOM 2258 N N . PRO A 1 291 ? 5.653 27.737 -11.901 1.00 85.81 291 PRO A N 1
ATOM 2259 C CA . PRO A 1 291 ? 4.779 27.093 -12.887 1.00 85.81 291 PRO A CA 1
ATOM 2260 C C . PRO A 1 291 ? 5.362 26.945 -14.305 1.00 85.81 291 PRO A C 1
ATOM 2262 O O . PRO A 1 291 ? 5.199 25.898 -14.925 1.00 85.81 291 PRO A O 1
ATOM 2265 N N . SER A 1 292 ? 6.097 27.945 -14.796 1.00 82.19 292 SER A N 1
ATOM 2266 C CA . SER A 1 292 ? 6.772 27.898 -16.103 1.00 82.19 292 SER A CA 1
ATOM 2267 C C . SER A 1 292 ? 7.860 26.814 -16.205 1.00 82.19 292 SER A C 1
ATOM 2269 O O . SER A 1 292 ? 7.937 26.099 -17.206 1.00 82.19 292 SER A O 1
ATOM 2271 N N . ILE A 1 293 ? 8.668 26.645 -15.155 1.00 83.81 293 ILE A N 1
ATOM 2272 C CA . ILE A 1 293 ? 9.696 25.597 -15.043 1.00 83.81 293 ILE A CA 1
ATOM 2273 C C . ILE A 1 293 ? 9.031 24.228 -14.904 1.00 83.81 293 ILE A C 1
ATOM 2275 O O . ILE A 1 293 ? 9.486 23.251 -15.498 1.00 83.81 293 ILE A O 1
ATOM 2279 N N . ARG A 1 294 ? 7.916 24.154 -14.171 1.00 84.25 294 ARG A N 1
ATOM 2280 C CA . ARG A 1 294 ? 7.143 22.919 -14.023 1.00 84.25 294 ARG A CA 1
ATOM 2281 C C . ARG A 1 294 ? 6.589 22.429 -15.362 1.00 84.25 294 ARG A C 1
ATOM 2283 O O . ARG A 1 294 ? 6.704 21.240 -15.652 1.00 84.25 294 ARG A O 1
ATOM 2290 N N . ASP A 1 295 ? 6.026 23.314 -16.182 1.00 86.62 295 ASP A N 1
ATOM 2291 C CA . ASP A 1 295 ? 5.495 22.955 -17.504 1.00 86.62 295 ASP A CA 1
ATOM 2292 C C . ASP A 1 295 ? 6.604 22.484 -18.456 1.00 86.62 295 ASP A C 1
ATOM 2294 O O . ASP A 1 295 ? 6.441 21.480 -19.161 1.00 86.62 295 ASP A O 1
ATOM 2298 N N . GLN A 1 296 ? 7.762 23.151 -18.431 1.00 87.50 296 GLN A N 1
ATOM 2299 C CA . GLN A 1 296 ? 8.946 22.700 -19.161 1.00 87.50 296 GLN A CA 1
ATOM 2300 C C . GLN A 1 296 ? 9.417 21.324 -18.666 1.00 87.50 296 GLN A C 1
ATOM 2302 O O . GLN A 1 296 ? 9.671 20.442 -19.486 1.00 87.50 296 GLN A O 1
ATOM 2307 N N . GLY A 1 297 ? 9.447 21.107 -17.348 1.00 86.94 297 GLY A N 1
ATOM 2308 C CA . GLY A 1 297 ? 9.782 19.824 -16.732 1.00 86.94 297 GLY A CA 1
ATOM 2309 C C . GLY A 1 297 ? 8.829 18.701 -17.145 1.00 86.94 297 GLY A C 1
ATOM 2310 O O . GLY A 1 297 ? 9.283 17.610 -17.470 1.00 86.94 297 GLY A O 1
ATOM 2311 N N . ILE A 1 298 ? 7.519 18.960 -17.246 1.00 86.38 298 ILE A N 1
ATOM 2312 C CA . ILE A 1 298 ? 6.536 17.982 -17.754 1.00 86.38 298 ILE A CA 1
ATOM 2313 C C . ILE A 1 298 ? 6.834 17.603 -19.213 1.00 86.38 298 ILE A C 1
ATOM 2315 O O . ILE A 1 298 ? 6.776 16.422 -19.578 1.00 86.38 298 ILE A O 1
ATOM 2319 N N . ALA A 1 299 ? 7.131 18.588 -20.065 1.00 89.06 299 ALA A N 1
ATOM 2320 C CA . ALA A 1 299 ? 7.452 18.342 -21.468 1.00 89.06 299 ALA A CA 1
ATOM 2321 C C . ALA A 1 299 ? 8.760 17.549 -21.615 1.00 89.06 299 ALA A C 1
ATOM 2323 O O . ALA A 1 299 ? 8.806 16.561 -22.354 1.00 89.06 299 ALA A O 1
ATOM 2324 N N . GLU A 1 300 ? 9.794 17.936 -20.870 1.00 90.31 300 GLU A N 1
ATOM 2325 C CA . GLU A 1 300 ? 11.081 17.247 -20.841 1.00 90.31 300 GLU A CA 1
ATOM 2326 C C . GLU A 1 300 ? 10.948 15.820 -20.314 1.00 90.31 300 GLU A C 1
ATOM 2328 O O . GLU A 1 300 ? 11.457 14.886 -20.931 1.00 90.31 300 GLU A O 1
ATOM 2333 N N . PHE A 1 301 ? 10.177 15.627 -19.247 1.00 89.25 301 PHE A N 1
ATOM 2334 C CA . PHE A 1 301 ? 9.866 14.316 -18.700 1.00 89.25 301 PHE A CA 1
ATOM 2335 C C . PHE A 1 301 ? 9.236 13.390 -19.743 1.00 89.25 301 PHE A C 1
ATOM 2337 O O . PHE A 1 301 ? 9.622 12.227 -19.880 1.00 89.25 301 PHE A O 1
ATOM 2344 N N . LYS A 1 302 ? 8.271 13.903 -20.515 1.00 89.31 302 LYS A N 1
ATOM 2345 C CA . LYS A 1 302 ? 7.610 13.134 -21.573 1.00 89.31 302 LYS A CA 1
ATOM 2346 C C . LYS A 1 302 ? 8.599 12.699 -22.656 1.00 89.31 302 LYS A C 1
ATOM 2348 O O . LYS A 1 302 ? 8.520 11.555 -23.104 1.00 89.31 302 LYS A O 1
ATOM 2353 N N . MET A 1 303 ? 9.522 13.577 -23.053 1.00 91.62 303 MET A N 1
ATOM 2354 C CA . MET A 1 303 ? 10.582 13.240 -24.010 1.00 91.62 303 MET A CA 1
ATOM 2355 C C . MET A 1 303 ? 11.552 12.210 -23.423 1.00 91.62 303 MET A C 1
ATOM 2357 O O . MET A 1 303 ? 11.750 11.154 -24.019 1.00 91.62 303 MET A O 1
ATOM 2361 N N . ALA A 1 304 ? 12.069 12.451 -22.213 1.00 91.19 304 ALA A N 1
ATOM 2362 C CA . ALA A 1 304 ? 12.994 11.554 -21.524 1.00 91.19 304 ALA A CA 1
ATOM 2363 C C . ALA A 1 304 ? 12.415 10.139 -21.373 1.00 91.19 304 ALA A C 1
ATOM 2365 O O . ALA A 1 304 ? 13.106 9.156 -21.621 1.00 91.19 304 ALA A O 1
ATOM 2366 N N . LYS A 1 305 ? 11.118 10.019 -21.062 1.00 90.50 305 LYS A N 1
ATOM 2367 C CA . LYS A 1 305 ? 10.400 8.738 -21.043 1.00 90.50 305 LYS A CA 1
ATOM 2368 C C . LYS A 1 305 ? 10.429 8.007 -22.383 1.00 90.50 305 LYS A C 1
ATOM 2370 O O . LYS A 1 305 ? 10.671 6.802 -22.415 1.00 90.50 305 LYS A O 1
ATOM 2375 N N . GLN A 1 306 ? 10.145 8.707 -23.478 1.00 91.38 306 GLN A N 1
ATOM 2376 C CA . GLN A 1 306 ? 10.127 8.109 -24.815 1.00 91.38 306 GLN A CA 1
ATOM 2377 C C . GLN A 1 306 ? 11.524 7.660 -25.243 1.00 91.38 306 GLN A C 1
ATOM 2379 O O . GLN A 1 306 ? 11.681 6.560 -25.770 1.00 91.38 306 GLN A O 1
ATOM 2384 N N . GLU A 1 307 ? 12.537 8.479 -24.972 1.00 93.50 307 GLU A N 1
ATOM 2385 C CA . GLU A 1 307 ? 13.926 8.136 -25.264 1.00 93.50 307 GLU A CA 1
ATOM 2386 C C . GLU A 1 307 ? 14.413 6.964 -24.400 1.00 93.50 307 GLU A C 1
ATOM 2388 O O . GLU A 1 307 ? 15.068 6.060 -24.914 1.00 93.50 307 GLU A O 1
ATOM 2393 N N . PHE A 1 308 ? 14.027 6.915 -23.121 1.00 93.38 308 PHE A N 1
ATOM 2394 C CA . PHE A 1 308 ? 14.334 5.795 -22.232 1.00 93.38 308 PHE A CA 1
ATOM 2395 C C . PHE A 1 308 ? 13.680 4.495 -22.718 1.00 93.38 308 PHE A C 1
ATOM 2397 O O . PHE A 1 308 ? 14.352 3.471 -22.821 1.00 93.38 308 PHE A O 1
ATOM 2404 N N . ALA A 1 309 ? 12.401 4.528 -23.110 1.00 91.88 309 ALA A N 1
ATOM 2405 C CA . ALA A 1 309 ? 11.743 3.374 -23.730 1.00 91.88 309 ALA A CA 1
ATOM 2406 C C . ALA A 1 309 ? 12.447 2.928 -25.021 1.00 91.88 309 ALA A C 1
ATOM 2408 O O . ALA A 1 309 ? 12.596 1.730 -25.263 1.00 91.88 309 ALA A O 1
ATOM 2409 N N . ALA A 1 310 ? 12.905 3.870 -25.849 1.00 93.56 310 ALA A N 1
ATOM 2410 C CA . ALA A 1 310 ? 13.668 3.551 -27.050 1.00 93.56 310 ALA A CA 1
ATOM 2411 C C . ALA A 1 310 ? 15.025 2.909 -26.713 1.00 93.56 310 ALA A C 1
ATOM 2413 O O . ALA A 1 310 ? 15.409 1.928 -27.349 1.00 93.56 310 ALA A O 1
ATOM 2414 N N . ALA A 1 311 ? 15.727 3.411 -25.695 1.00 94.38 311 ALA A N 1
ATOM 2415 C CA . ALA A 1 311 ? 16.981 2.836 -25.218 1.00 94.38 311 ALA A CA 1
ATOM 2416 C C . ALA A 1 311 ? 16.784 1.403 -24.699 1.00 94.38 311 ALA A C 1
ATOM 2418 O O . ALA A 1 311 ? 17.543 0.511 -25.078 1.00 94.38 311 ALA A O 1
ATOM 2419 N N . LEU A 1 312 ? 15.726 1.169 -23.916 1.00 93.50 312 LEU A N 1
ATOM 2420 C CA . LEU A 1 312 ? 15.345 -0.164 -23.449 1.00 93.50 312 LEU A CA 1
ATOM 2421 C C . LEU A 1 312 ? 15.053 -1.118 -24.615 1.00 93.50 312 LEU A C 1
ATOM 2423 O O . LEU A 1 312 ? 15.525 -2.243 -24.602 1.00 93.50 312 LEU A O 1
ATOM 2427 N N . ASN A 1 313 ? 14.344 -0.681 -25.656 1.00 91.44 313 ASN A N 1
ATOM 2428 C CA . ASN A 1 313 ? 14.046 -1.539 -26.813 1.00 91.44 313 ASN A CA 1
ATOM 2429 C C . ASN A 1 313 ? 15.273 -1.853 -27.691 1.00 91.44 313 ASN A C 1
ATOM 2431 O O . ASN A 1 313 ? 15.259 -2.826 -28.445 1.00 91.44 313 ASN A O 1
ATOM 2435 N N . ASN A 1 314 ? 16.314 -1.020 -27.632 1.00 92.81 314 ASN A N 1
ATOM 2436 C CA . ASN A 1 314 ? 17.532 -1.185 -28.428 1.00 92.81 314 ASN A CA 1
ATOM 2437 C C . ASN A 1 314 ? 18.610 -2.011 -27.722 1.00 92.81 314 ASN A C 1
ATOM 2439 O O . ASN A 1 314 ? 19.581 -2.423 -28.366 1.00 92.81 314 ASN A O 1
ATOM 2443 N N . ILE A 1 315 ? 18.467 -2.248 -26.416 1.00 91.50 315 ILE A N 1
ATOM 2444 C CA . ILE A 1 315 ? 19.408 -3.083 -25.684 1.00 91.50 315 ILE A CA 1
ATOM 2445 C C . ILE A 1 315 ? 19.311 -4.528 -26.189 1.00 91.50 315 ILE A C 1
ATOM 2447 O O . ILE A 1 315 ? 18.239 -5.042 -26.503 1.00 91.50 315 ILE A O 1
ATOM 2451 N N . ARG A 1 316 ? 20.460 -5.187 -26.316 1.00 88.69 316 ARG A N 1
ATOM 2452 C CA . ARG A 1 316 ? 20.544 -6.603 -26.678 1.00 88.69 316 ARG A CA 1
ATOM 2453 C C . ARG A 1 316 ? 21.130 -7.339 -25.496 1.00 88.69 316 ARG A C 1
ATOM 2455 O O . ARG A 1 316 ? 22.340 -7.300 -25.285 1.00 88.69 316 ARG A O 1
ATOM 2462 N N . CYS A 1 317 ? 20.265 -7.989 -24.736 1.00 86.56 317 CYS A N 1
ATOM 2463 C CA . CYS A 1 317 ? 20.674 -8.793 -23.601 1.00 86.56 317 CYS A CA 1
ATOM 2464 C C . CYS A 1 317 ? 20.566 -10.265 -23.964 1.00 86.56 317 CYS A C 1
ATOM 2466 O O . CYS A 1 317 ? 19.713 -10.669 -24.749 1.00 86.56 317 CYS A O 1
ATOM 2468 N N . LYS A 1 318 ? 21.507 -11.065 -23.468 1.00 77.12 318 LYS A N 1
ATOM 2469 C CA . LYS A 1 318 ? 21.384 -12.515 -23.564 1.00 77.12 318 LYS A CA 1
ATOM 2470 C C . LYS A 1 318 ? 20.498 -12.940 -22.405 1.00 77.12 318 LYS A C 1
ATOM 2472 O O . LYS A 1 318 ? 20.866 -12.669 -21.265 1.00 77.12 318 LYS A O 1
ATOM 2477 N N . ASP A 1 319 ? 19.367 -13.576 -22.690 1.00 73.38 319 ASP A N 1
ATOM 2478 C CA . ASP A 1 319 ? 18.570 -14.196 -21.635 1.00 73.38 319 ASP A CA 1
ATOM 2479 C C . ASP A 1 319 ? 19.440 -15.223 -20.899 1.00 73.38 319 ASP A C 1
ATOM 2481 O O . ASP A 1 319 ? 20.165 -16.013 -21.515 1.00 73.38 319 ASP A O 1
ATOM 2485 N N . ALA A 1 320 ? 19.412 -15.173 -19.567 1.00 63.31 320 ALA A N 1
ATOM 2486 C CA . ALA A 1 320 ? 20.283 -15.990 -18.727 1.00 63.31 320 ALA A CA 1
ATOM 2487 C C . ALA A 1 320 ? 19.932 -17.491 -18.785 1.00 63.31 320 ALA A C 1
ATOM 2489 O O . ALA A 1 320 ? 20.765 -18.317 -18.420 1.00 63.31 320 ALA A O 1
ATOM 2490 N N . ASN A 1 321 ? 18.731 -17.842 -19.264 1.00 56.84 321 ASN A N 1
ATOM 2491 C CA . ASN A 1 321 ? 18.269 -19.209 -19.519 1.00 56.84 321 ASN A CA 1
ATOM 2492 C C . ASN A 1 321 ? 17.254 -19.212 -20.687 1.00 56.84 321 ASN A C 1
ATOM 2494 O O . ASN A 1 321 ? 16.103 -18.838 -20.451 1.00 56.84 321 ASN A O 1
ATOM 2498 N N . PRO A 1 322 ? 17.664 -19.576 -21.919 1.00 49.50 322 PRO A N 1
ATOM 2499 C CA . PRO A 1 322 ? 16.773 -19.653 -23.081 1.00 49.50 322 PRO A CA 1
ATOM 2500 C C . PRO A 1 322 ? 15.764 -20.808 -23.026 1.00 49.50 322 PRO A C 1
ATOM 2502 O O . PRO A 1 322 ? 16.047 -21.830 -22.355 1.00 49.50 322 PRO A O 1
#

Secondary structure (DSSP, 8-state):
--SHHHHHHHHHHHHHHHHHHHHHTTSPPPHHHHHHHHHHHHTS-TTTS-TTSHHHHHHHHHHHHHHHTT--HHHHHHHHHHHHHHHGGG--HHHHHHHHHHHHHHT-TTSTT--HHHHHHHHHHHHHHHHTT-S-HHHHHHHHHHHHHHT-S-S-TTSHHHHHHHHHHHHHHHHHHHH-TT-HHHHHHHHHH---HHHHHHHHHHHHHH-TT-HHHHHHHHHHHHHTT-HHHHHHHHHHHHHH---SSSHHHHHHHHHHHHHHTT-PPTTHHHHHHHHHHHHHHHHHS-HHHHHHHHHHHHHHHHHHHHHHHH-----S--

Radius of gyration: 28.22 Å; chains: 1; bounding box: 47×48×90 Å